Protein AF-A0A356J2E5-F1 (afdb_monomer_lite)

Structure (mmCIF, N/CA/C/O backbone):
data_AF-A0A356J2E5-F1
#
_entry.id   AF-A0A356J2E5-F1
#
loop_
_atom_site.group_PDB
_atom_site.id
_atom_site.type_symbol
_atom_site.label_atom_id
_atom_site.label_alt_id
_atom_site.label_comp_id
_atom_site.label_asym_id
_atom_site.label_entity_id
_atom_site.label_seq_id
_atom_site.pdbx_PDB_ins_code
_atom_site.Cartn_x
_atom_site.Cartn_y
_atom_site.Cartn_z
_atom_site.occupancy
_atom_site.B_iso_or_equiv
_atom_site.auth_seq_id
_atom_site.auth_comp_id
_atom_site.auth_asym_id
_atom_site.auth_atom_id
_atom_site.pdbx_PDB_model_num
ATOM 1 N N . MET A 1 1 ? -48.414 10.415 50.939 1.00 41.69 1 MET A N 1
ATOM 2 C CA . MET A 1 1 ? -48.134 11.149 49.679 1.00 41.69 1 MET A CA 1
ATOM 3 C C . MET A 1 1 ? -46.673 10.883 49.424 1.00 41.69 1 MET A C 1
ATOM 5 O O . MET A 1 1 ? -45.818 11.646 49.850 1.00 41.69 1 MET A O 1
ATOM 9 N N . ASP A 1 2 ? -46.422 9.699 48.880 1.00 35.38 2 ASP A N 1
ATOM 10 C CA . ASP A 1 2 ? -45.111 9.069 48.871 1.00 35.38 2 ASP A CA 1
ATOM 11 C C . ASP A 1 2 ? -44.550 9.101 47.458 1.00 35.38 2 ASP A C 1
ATOM 13 O O . ASP A 1 2 ? -45.211 8.756 46.479 1.00 35.38 2 ASP A O 1
ATOM 17 N N . THR A 1 3 ? -43.332 9.610 47.380 1.00 39.09 3 THR A N 1
ATOM 18 C CA . THR A 1 3 ? -42.518 9.754 46.184 1.00 39.09 3 THR A CA 1
ATOM 19 C C . THR A 1 3 ? -41.969 8.400 45.746 1.00 39.09 3 THR A C 1
ATOM 21 O O . THR A 1 3 ? -41.090 7.862 46.415 1.00 39.09 3 THR A O 1
ATOM 24 N N . GLU A 1 4 ? -42.391 7.896 44.587 1.00 36.19 4 GLU A N 1
ATOM 25 C CA . GLU A 1 4 ? -41.653 6.859 43.857 1.00 36.19 4 GLU A CA 1
ATOM 26 C C . GLU A 1 4 ? -41.017 7.459 42.599 1.00 36.19 4 GLU A C 1
ATOM 28 O O . GLU A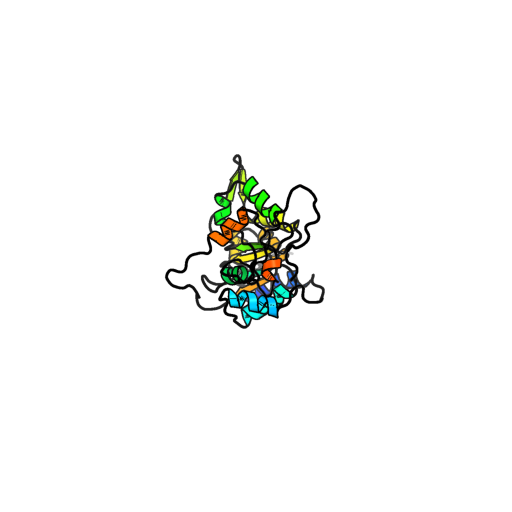 1 4 ? -41.671 7.720 41.588 1.00 36.19 4 GLU A O 1
ATOM 33 N N . LYS A 1 5 ? -39.699 7.668 42.677 1.00 42.06 5 LYS A N 1
ATOM 34 C CA . LYS A 1 5 ? -38.819 7.756 41.513 1.00 42.06 5 LYS A CA 1
ATOM 35 C C . LYS A 1 5 ? -38.747 6.368 40.875 1.00 42.06 5 LYS A C 1
ATOM 37 O O . LYS A 1 5 ? -38.345 5.417 41.540 1.00 42.06 5 LYS A O 1
ATOM 42 N N . LYS A 1 6 ? -39.086 6.258 39.591 1.00 38.34 6 LYS A N 1
ATOM 43 C CA . LYS A 1 6 ? -38.689 5.116 38.760 1.00 38.34 6 LYS A CA 1
ATOM 44 C C . LYS A 1 6 ? -37.610 5.569 37.791 1.00 38.34 6 LYS A C 1
ATOM 46 O O . LYS A 1 6 ? -37.889 6.219 36.787 1.00 38.34 6 LYS A O 1
ATOM 51 N N . ASP A 1 7 ? -36.383 5.209 38.138 1.00 36.94 7 ASP A N 1
ATOM 52 C CA . ASP A 1 7 ? -35.228 5.233 37.257 1.00 36.94 7 ASP A CA 1
ATOM 53 C C . ASP A 1 7 ? -35.429 4.167 36.170 1.00 36.94 7 ASP A C 1
ATOM 55 O O . ASP A 1 7 ? -35.334 2.971 36.436 1.00 36.94 7 ASP A O 1
ATOM 59 N N . ASN A 1 8 ? -35.708 4.586 34.935 1.00 36.62 8 ASN A N 1
ATOM 60 C CA . ASN A 1 8 ? -35.617 3.709 33.767 1.00 36.62 8 ASN A CA 1
ATOM 61 C C . ASN A 1 8 ? -34.276 3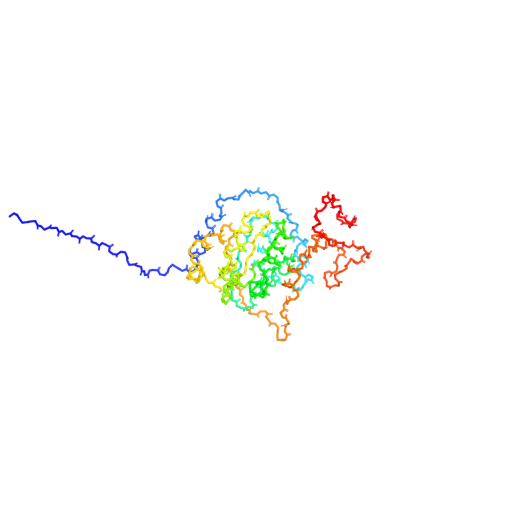.955 33.071 1.00 36.62 8 ASN A C 1
ATOM 63 O O . ASN A 1 8 ? -34.180 4.650 32.061 1.00 36.62 8 ASN A O 1
ATOM 67 N N . ASN A 1 9 ? -33.232 3.357 33.644 1.00 33.28 9 ASN A N 1
ATOM 68 C CA . ASN A 1 9 ? -31.938 3.183 32.998 1.00 33.28 9 ASN A CA 1
ATOM 69 C C . ASN A 1 9 ? -32.092 2.120 31.896 1.00 33.28 9 ASN A C 1
ATOM 71 O O . ASN A 1 9 ? -31.933 0.919 32.125 1.00 33.28 9 ASN A O 1
ATOM 75 N N . GLY A 1 10 ? -32.449 2.567 30.692 1.00 30.52 10 GLY A N 1
ATOM 76 C CA . GLY A 1 10 ? -32.411 1.758 29.479 1.00 30.52 10 GLY A CA 1
ATOM 77 C C . GLY A 1 10 ? -30.964 1.474 29.091 1.00 30.52 10 GLY A C 1
ATOM 78 O O . GLY A 1 10 ? -30.391 2.173 28.262 1.00 30.52 10 GLY A O 1
ATOM 79 N N . ALA A 1 11 ? -30.366 0.461 29.717 1.00 32.34 11 ALA A N 1
ATOM 80 C CA . ALA A 1 11 ? -29.093 -0.104 29.302 1.00 32.34 11 ALA A CA 1
ATOM 81 C C . ALA A 1 11 ? -29.229 -0.635 27.866 1.00 32.34 11 ALA A C 1
ATOM 83 O O . ALA A 1 11 ? -29.801 -1.702 27.629 1.00 32.34 11 ALA A O 1
ATOM 84 N N . VAL A 1 12 ? -28.724 0.135 26.901 1.00 34.12 12 VAL A N 1
ATOM 85 C CA . VAL A 1 12 ? -28.550 -0.306 25.518 1.00 34.12 12 VAL A CA 1
ATOM 86 C C . VAL A 1 12 ? -27.558 -1.465 25.542 1.00 34.12 12 VAL A C 1
ATOM 88 O O . VAL A 1 12 ? -26.393 -1.306 25.906 1.00 34.12 12 VAL A O 1
ATOM 91 N N . ARG A 1 13 ? -28.049 -2.661 25.215 1.00 31.25 13 ARG A N 1
ATOM 92 C CA . ARG A 1 13 ? -27.239 -3.869 25.086 1.00 31.25 13 ARG A CA 1
ATOM 93 C C . ARG A 1 13 ? -26.271 -3.682 23.915 1.00 31.25 13 ARG A C 1
ATOM 95 O O . ARG A 1 13 ? -26.685 -3.711 22.763 1.00 31.25 13 ARG A O 1
ATOM 102 N N . MET A 1 14 ? -24.983 -3.512 24.212 1.00 35.47 14 MET A N 1
ATOM 103 C CA . MET A 1 14 ? -23.901 -3.816 23.271 1.00 35.47 14 MET A CA 1
ATOM 104 C C . MET A 1 14 ? -23.964 -5.316 22.973 1.00 35.47 14 MET A C 1
ATOM 106 O O . MET A 1 14 ? -23.578 -6.126 23.814 1.00 35.47 14 MET A O 1
ATOM 110 N N . GLY A 1 15 ? -24.514 -5.698 21.824 1.00 37.78 15 GLY A N 1
ATOM 111 C CA . GLY A 1 15 ? -24.650 -7.117 21.501 1.00 37.78 15 GLY A CA 1
ATOM 112 C C . GLY A 1 15 ? -25.187 -7.468 20.123 1.00 37.78 15 GLY A C 1
ATOM 113 O O . GLY A 1 15 ? -25.307 -8.658 19.853 1.00 37.78 15 GLY A O 1
ATOM 114 N N . ASP A 1 16 ? -25.460 -6.501 19.249 1.00 32.44 16 ASP A N 1
ATOM 115 C CA . ASP A 1 16 ? -25.820 -6.819 17.871 1.00 32.44 16 ASP A CA 1
ATOM 116 C C . ASP A 1 16 ? -24.561 -6.741 17.011 1.00 32.44 16 ASP A C 1
ATOM 118 O O . ASP A 1 16 ? -24.018 -5.669 16.743 1.00 32.44 16 ASP A O 1
ATOM 122 N N . ALA A 1 17 ? -24.059 -7.920 16.641 1.00 38.44 17 ALA A N 1
ATOM 123 C CA . ALA A 1 17 ? -23.010 -8.086 15.653 1.00 38.44 17 ALA A CA 1
ATOM 124 C C . ALA A 1 17 ? -23.509 -7.521 14.316 1.00 38.44 17 ALA A C 1
ATOM 126 O O . ALA A 1 17 ? -24.196 -8.200 13.554 1.00 38.44 17 ALA A O 1
ATOM 127 N N . ILE A 1 18 ? -23.176 -6.258 14.058 1.00 40.22 18 ILE A N 1
ATOM 128 C CA . ILE A 1 18 ? -23.292 -5.634 12.745 1.00 40.22 18 ILE A CA 1
ATOM 129 C C . ILE A 1 18 ? -22.475 -6.514 11.795 1.00 40.22 18 ILE A C 1
ATOM 131 O O . ILE A 1 18 ? -21.270 -6.690 11.980 1.00 40.22 18 ILE A O 1
ATOM 135 N N . GLY A 1 19 ? -23.137 -7.150 10.828 1.00 41.62 19 GLY A N 1
ATOM 136 C CA . GLY A 1 19 ? -22.462 -8.031 9.883 1.00 41.62 19 GLY A CA 1
ATOM 137 C C . GLY A 1 19 ? -21.331 -7.277 9.183 1.00 41.62 19 GLY A C 1
ATOM 138 O O . GLY A 1 19 ? -21.469 -6.101 8.861 1.00 41.62 19 GLY A O 1
ATOM 139 N N . THR A 1 20 ? -20.202 -7.941 8.929 1.00 52.16 20 THR A N 1
ATOM 140 C CA . THR A 1 20 ? -19.019 -7.322 8.287 1.00 52.16 20 THR A CA 1
ATOM 141 C C . THR A 1 20 ? -19.334 -6.541 6.997 1.00 52.16 20 THR A C 1
ATOM 143 O O . THR A 1 20 ? -18.632 -5.585 6.666 1.00 52.16 20 THR A O 1
ATOM 146 N N . THR A 1 21 ? -20.409 -6.904 6.294 1.00 57.06 21 THR A N 1
ATOM 147 C CA . THR A 1 21 ? -20.946 -6.202 5.122 1.00 57.06 21 THR A CA 1
ATOM 148 C C . THR A 1 21 ? -21.493 -4.808 5.450 1.00 57.06 21 THR A C 1
ATOM 150 O O . THR A 1 21 ? -21.242 -3.868 4.698 1.00 57.06 21 THR A O 1
ATOM 153 N N . ASP A 1 22 ? -22.177 -4.651 6.585 1.00 63.28 22 ASP A N 1
ATOM 154 C CA . ASP A 1 22 ? -22.774 -3.388 7.033 1.00 63.28 22 ASP A CA 1
ATOM 155 C C . ASP A 1 22 ? -21.700 -2.407 7.514 1.00 63.28 22 ASP A C 1
ATOM 157 O O . ASP A 1 22 ? -21.763 -1.220 7.199 1.00 63.28 22 ASP A O 1
ATOM 161 N N . ALA A 1 23 ? -20.656 -2.899 8.192 1.00 64.94 23 ALA A N 1
ATOM 162 C CA . ALA A 1 23 ? -19.519 -2.073 8.604 1.00 64.94 23 ALA A CA 1
ATOM 163 C C . ALA A 1 23 ? -18.749 -1.517 7.390 1.00 64.94 23 ALA A C 1
ATOM 165 O O . ALA A 1 23 ? -18.427 -0.332 7.337 1.00 64.94 23 ALA A O 1
ATOM 166 N N . ILE A 1 24 ? -18.502 -2.346 6.368 1.00 68.94 24 ILE A N 1
ATOM 167 C CA . ILE A 1 24 ? -17.857 -1.897 5.123 1.00 68.94 24 ILE A CA 1
ATOM 168 C C . ILE A 1 24 ? -18.757 -0.914 4.361 1.00 68.94 24 ILE A C 1
ATOM 170 O O . ILE A 1 24 ? -18.259 0.070 3.816 1.00 68.94 24 ILE A O 1
ATOM 174 N N . ALA A 1 25 ? -20.072 -1.152 4.321 1.00 70.56 25 ALA A N 1
ATOM 175 C CA . ALA A 1 25 ? -21.020 -0.245 3.679 1.00 70.56 25 ALA A CA 1
ATOM 176 C C . ALA A 1 25 ? -21.039 1.136 4.356 1.00 70.56 25 ALA A C 1
ATOM 178 O O . ALA A 1 25 ? -20.985 2.150 3.661 1.00 70.56 25 ALA A O 1
ATOM 179 N N . GLN A 1 26 ? -21.031 1.178 5.692 1.00 68.19 26 GLN A N 1
ATOM 180 C CA . GLN A 1 26 ? -20.950 2.420 6.466 1.00 68.19 26 GLN A CA 1
ATOM 181 C C . GLN A 1 26 ? -19.644 3.179 6.198 1.00 68.19 26 GLN A C 1
ATOM 183 O O . GLN A 1 26 ? -19.677 4.382 5.948 1.00 68.19 26 GLN A O 1
ATOM 188 N N . LEU A 1 27 ? -18.503 2.482 6.164 1.00 66.31 27 LEU A N 1
ATOM 189 C CA . LEU A 1 27 ? -17.217 3.104 5.832 1.00 66.31 27 LEU A CA 1
ATOM 190 C C . LEU A 1 27 ? -17.177 3.641 4.397 1.00 66.31 27 LEU A C 1
ATOM 192 O O . LEU A 1 27 ? -16.669 4.730 4.143 1.00 66.31 27 LEU A O 1
ATOM 196 N N . ASN A 1 28 ? -17.735 2.895 3.446 1.00 74.06 28 ASN A N 1
ATOM 197 C CA . ASN A 1 28 ? -17.756 3.311 2.049 1.00 74.06 28 ASN A CA 1
ATOM 198 C C . ASN A 1 28 ? -18.689 4.507 1.805 1.00 74.06 28 ASN A C 1
ATOM 200 O O . ASN A 1 28 ? -18.391 5.310 0.924 1.00 74.06 28 ASN A O 1
ATOM 204 N N . ALA A 1 29 ? -19.764 4.653 2.587 1.00 68.00 29 ALA A N 1
ATOM 205 C CA . ALA A 1 29 ? -20.653 5.811 2.519 1.00 68.00 29 ALA A CA 1
ATOM 206 C C . ALA A 1 29 ? -19.949 7.117 2.931 1.00 68.00 29 ALA A C 1
ATOM 208 O O . ALA A 1 29 ? -20.195 8.157 2.324 1.00 68.00 29 ALA A O 1
ATOM 209 N N . LEU A 1 30 ? -19.030 7.062 3.903 1.00 62.97 30 LEU A N 1
ATOM 210 C CA . LEU A 1 30 ? -18.210 8.216 4.298 1.00 62.97 30 LEU A CA 1
ATOM 211 C C . LEU A 1 30 ? -17.266 8.663 3.172 1.00 62.97 30 LEU A C 1
ATOM 213 O O . LEU A 1 30 ? -17.087 9.858 2.954 1.00 62.97 30 LEU A O 1
ATOM 217 N N . ALA A 1 31 ? -16.704 7.710 2.425 1.00 61.62 31 ALA A N 1
ATOM 218 C CA . ALA A 1 31 ? -15.786 7.987 1.322 1.00 61.62 31 ALA A CA 1
ATOM 219 C C . ALA A 1 31 ? -16.480 8.453 0.023 1.00 61.62 31 ALA A C 1
ATOM 221 O O . ALA A 1 31 ? -15.830 9.042 -0.833 1.00 61.62 31 ALA A O 1
ATOM 222 N N . ASP A 1 32 ? -17.778 8.185 -0.163 1.00 60.56 32 ASP A N 1
ATOM 223 C CA . ASP A 1 32 ? -18.523 8.572 -1.377 1.00 60.56 32 ASP A CA 1
ATOM 224 C C . ASP A 1 32 ? -18.922 10.049 -1.434 1.00 60.56 32 ASP A C 1
ATOM 226 O O . ASP A 1 32 ? -19.214 10.562 -2.514 1.00 60.56 32 ASP A O 1
ATOM 230 N N . ALA A 1 33 ? -18.942 10.748 -0.300 1.00 55.00 33 ALA A N 1
ATOM 231 C CA . ALA A 1 33 ? -19.430 12.124 -0.222 1.00 55.00 33 ALA A CA 1
ATOM 232 C C . ALA A 1 33 ? -18.534 13.162 -0.941 1.00 55.00 33 ALA A C 1
ATOM 234 O O . ALA A 1 33 ? -18.894 14.337 -0.990 1.00 55.00 33 ALA A O 1
ATOM 235 N N . SER A 1 34 ? -17.383 12.759 -1.490 1.00 51.47 34 SER A N 1
ATOM 236 C CA . SER A 1 34 ? -16.301 13.660 -1.913 1.00 51.47 34 SER A CA 1
ATOM 237 C C . SER A 1 34 ? -15.910 13.615 -3.400 1.00 51.47 34 SER A C 1
ATOM 239 O O . SER A 1 34 ? -15.023 14.370 -3.792 1.00 51.47 34 SER A O 1
ATOM 241 N N . ALA A 1 35 ? -16.531 12.792 -4.256 1.00 49.41 35 ALA A N 1
ATOM 242 C CA . ALA A 1 35 ? -16.003 12.547 -5.609 1.00 49.41 35 ALA A CA 1
ATOM 243 C C . ALA A 1 35 ? -16.817 13.200 -6.757 1.00 49.41 35 ALA A C 1
ATOM 245 O O . ALA A 1 35 ? -17.942 12.761 -7.020 1.00 49.41 35 ALA A O 1
ATOM 246 N N . PRO A 1 36 ? -16.265 14.175 -7.514 1.00 48.62 36 PRO A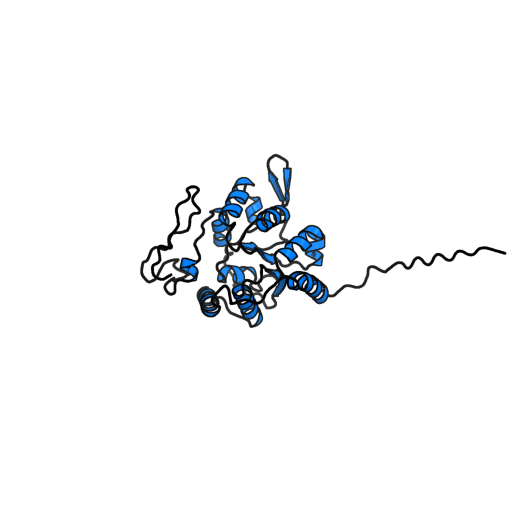 N 1
ATOM 247 C CA . PRO A 1 36 ? -16.817 14.588 -8.806 1.00 48.62 36 PRO A CA 1
ATOM 248 C C . PRO A 1 36 ? -16.592 13.526 -9.902 1.00 48.62 36 PRO A C 1
ATOM 250 O O . PRO A 1 36 ? -15.743 12.637 -9.792 1.00 48.62 36 PRO A O 1
ATOM 253 N N . ALA A 1 37 ? -17.415 13.580 -10.952 1.00 51.28 37 ALA A N 1
ATOM 254 C CA . ALA A 1 37 ? -17.414 12.633 -12.064 1.00 51.28 37 ALA A CA 1
ATOM 255 C C . ALA A 1 37 ? -16.676 13.220 -13.274 1.00 51.28 37 ALA A C 1
ATOM 257 O O . ALA A 1 37 ? -17.276 13.977 -14.028 1.00 51.28 37 ALA A O 1
ATOM 258 N N . ASP A 1 38 ? -15.419 12.820 -13.469 1.00 56.41 38 ASP A N 1
ATOM 259 C CA . ASP A 1 38 ? -14.589 13.248 -14.601 1.00 56.41 38 ASP A CA 1
ATOM 260 C C . ASP A 1 38 ? -14.018 12.066 -15.405 1.00 56.41 38 ASP A C 1
ATOM 262 O O . ASP A 1 38 ? -14.155 10.891 -15.035 1.00 56.41 38 ASP A O 1
ATOM 266 N N . GLU A 1 39 ? -13.426 12.406 -16.555 1.00 59.34 39 GLU A N 1
ATOM 267 C CA . GLU A 1 39 ? -12.732 11.512 -17.485 1.00 59.34 39 GLU A CA 1
ATOM 268 C C . GLU A 1 39 ? -11.722 10.580 -16.784 1.00 59.34 39 GLU A C 1
ATOM 270 O O . GLU A 1 39 ? -11.120 10.941 -15.772 1.00 59.34 39 GLU A O 1
ATOM 275 N N . PRO A 1 40 ? -11.509 9.357 -17.307 1.00 67.69 40 PRO A N 1
ATOM 276 C CA . PRO A 1 40 ? -10.596 8.406 -16.688 1.00 67.69 40 PRO A CA 1
ATOM 277 C C . PRO A 1 40 ? -9.153 8.930 -16.681 1.00 67.69 40 PRO A C 1
ATOM 279 O O . PRO A 1 40 ? -8.575 9.196 -17.733 1.00 67.69 40 PRO A O 1
ATOM 282 N N . LEU A 1 41 ? -8.553 8.983 -15.489 1.00 71.81 41 LEU A N 1
ATOM 283 C CA . LEU A 1 41 ? -7.149 9.336 -15.259 1.00 71.81 41 LEU A CA 1
ATOM 284 C C . LEU A 1 41 ? -6.173 8.428 -16.029 1.00 71.81 41 LEU A C 1
ATOM 286 O O . LEU A 1 41 ? -5.113 8.872 -16.470 1.00 71.81 41 LEU A O 1
ATOM 290 N N . TYR A 1 42 ? -6.529 7.151 -16.209 1.00 78.69 42 TYR A N 1
ATOM 291 C CA . TYR A 1 42 ? -5.727 6.178 -16.950 1.00 78.69 42 TYR A CA 1
ATOM 292 C C . TYR A 1 42 ? -6.548 5.419 -18.000 1.00 78.69 42 TYR A C 1
ATOM 294 O O . TYR A 1 42 ? -7.717 5.088 -17.809 1.00 78.69 42 TYR A O 1
ATOM 302 N N . ASP A 1 43 ? -5.894 5.051 -19.102 1.00 82.56 43 ASP A N 1
ATOM 303 C CA . ASP A 1 43 ? -6.464 4.186 -20.138 1.00 82.56 43 ASP A CA 1
ATOM 304 C C . ASP A 1 43 ? -6.590 2.739 -19.624 1.00 82.56 43 ASP A C 1
ATOM 306 O O . ASP A 1 43 ? -5.595 2.020 -19.456 1.00 82.56 43 ASP A O 1
ATOM 310 N N . LEU A 1 44 ? -7.832 2.305 -19.390 1.00 86.56 44 LEU A N 1
ATOM 311 C CA . LEU A 1 44 ? -8.152 0.979 -18.860 1.00 86.56 44 LEU A CA 1
ATOM 312 C C . LEU A 1 44 ? -7.626 -0.161 -19.740 1.00 86.56 44 LEU A C 1
ATOM 314 O O . LEU A 1 44 ? -7.188 -1.190 -19.219 1.00 86.56 44 LEU A O 1
ATOM 318 N N . GLU A 1 45 ? -7.653 -0.010 -21.063 1.00 83.94 45 GLU A N 1
ATOM 319 C CA . GLU A 1 45 ? -7.177 -1.048 -21.975 1.00 83.94 45 GLU A CA 1
ATOM 320 C C . GLU A 1 45 ? -5.659 -1.215 -21.845 1.00 83.94 45 GLU A C 1
ATOM 322 O O . GLU A 1 45 ? -5.149 -2.337 -21.755 1.00 83.94 45 GLU A O 1
ATOM 327 N N . LYS A 1 46 ? -4.919 -0.103 -21.763 1.00 80.00 46 LYS A N 1
ATOM 328 C CA . LYS A 1 46 ? -3.467 -0.138 -21.529 1.00 80.00 46 LYS A CA 1
ATOM 329 C C . LYS A 1 46 ? -3.132 -0.749 -20.172 1.00 80.00 46 LYS A C 1
ATOM 331 O O . LYS A 1 46 ? -2.257 -1.617 -20.106 1.00 80.00 46 LYS A O 1
ATOM 336 N N . VAL A 1 47 ? -3.835 -0.346 -19.111 1.00 85.56 47 VAL A N 1
ATOM 337 C CA . VAL A 1 47 ? -3.623 -0.872 -17.752 1.00 85.56 47 VAL A CA 1
ATOM 338 C C . VAL A 1 47 ? -3.879 -2.377 -17.710 1.00 85.56 47 VAL A C 1
ATOM 340 O O . VAL A 1 47 ? -3.001 -3.144 -17.310 1.00 85.56 47 VAL A O 1
ATOM 343 N N . THR A 1 48 ? -5.034 -2.829 -18.196 1.00 87.44 48 THR A N 1
ATOM 344 C CA . THR A 1 48 ? -5.408 -4.252 -18.158 1.00 87.44 48 THR A CA 1
ATOM 345 C C . THR A 1 48 ? -4.479 -5.119 -19.004 1.00 87.44 48 THR A C 1
ATOM 347 O O . THR A 1 48 ? -4.051 -6.186 -18.558 1.00 87.44 48 THR A O 1
ATOM 350 N N . ARG A 1 49 ? -4.058 -4.638 -20.179 1.00 83.00 49 ARG A N 1
ATOM 351 C CA . ARG A 1 49 ? -3.049 -5.310 -21.010 1.00 83.00 49 ARG A CA 1
ATOM 352 C C . ARG A 1 49 ? -1.696 -5.419 -20.299 1.00 83.00 49 ARG A C 1
ATOM 354 O O . ARG A 1 49 ? -1.043 -6.459 -20.383 1.00 83.00 49 ARG A O 1
ATOM 361 N N . SER A 1 50 ? -1.271 -4.368 -19.599 1.00 79.69 50 SER A N 1
ATOM 362 C CA . SER A 1 50 ? -0.016 -4.334 -18.833 1.00 79.69 50 SER A CA 1
ATOM 363 C C . SER A 1 50 ? -0.029 -5.323 -17.659 1.00 79.69 50 SER A C 1
ATOM 365 O O . SER A 1 50 ? 0.940 -6.063 -17.460 1.00 79.69 50 SER A O 1
ATOM 367 N N . MET A 1 51 ? -1.149 -5.408 -16.935 1.00 86.38 51 MET A N 1
ATOM 368 C CA . MET A 1 51 ? -1.359 -6.393 -15.868 1.00 86.38 51 MET A CA 1
ATOM 369 C C . MET A 1 51 ? -1.350 -7.828 -16.417 1.00 86.38 51 MET A C 1
ATOM 371 O O . MET A 1 51 ? -0.672 -8.700 -15.871 1.00 86.38 51 MET A O 1
ATOM 375 N N . ALA A 1 52 ? -2.050 -8.077 -17.529 1.00 81.88 52 ALA A N 1
ATOM 376 C CA . ALA A 1 52 ? -2.110 -9.396 -18.158 1.00 81.88 52 ALA A CA 1
ATOM 377 C C . ALA A 1 52 ? -0.727 -9.889 -18.620 1.00 81.88 52 ALA A C 1
ATOM 379 O O . ALA A 1 52 ? -0.398 -11.059 -18.429 1.00 81.88 52 ALA A O 1
ATOM 380 N N . ARG A 1 53 ? 0.125 -8.997 -19.151 1.00 78.81 53 ARG A N 1
ATOM 381 C CA . ARG A 1 53 ? 1.525 -9.314 -19.506 1.00 78.81 53 ARG A CA 1
ATOM 382 C C . ARG A 1 53 ? 2.366 -9.755 -18.307 1.00 78.81 53 ARG A C 1
ATOM 384 O O . ARG A 1 53 ? 3.251 -10.582 -18.473 1.00 78.81 53 ARG A O 1
ATOM 391 N N . ARG A 1 54 ? 2.063 -9.262 -17.102 1.00 77.31 54 ARG A N 1
ATOM 392 C CA . ARG A 1 54 ? 2.686 -9.703 -15.838 1.00 77.31 54 ARG A CA 1
ATOM 393 C C . ARG A 1 54 ? 2.074 -11.002 -15.291 1.00 77.31 54 ARG A C 1
ATOM 395 O O . ARG A 1 54 ? 2.391 -11.415 -14.180 1.00 77.31 54 ARG A O 1
ATOM 402 N N . GLY A 1 55 ? 1.188 -11.647 -16.051 1.00 81.25 55 GLY A N 1
ATOM 403 C CA . GLY A 1 55 ? 0.528 -12.894 -15.675 1.00 81.25 55 GLY A CA 1
ATOM 404 C C . GLY A 1 55 ? -0.717 -12.714 -14.804 1.00 81.25 55 GLY A C 1
ATOM 405 O O . GLY A 1 55 ? -1.212 -13.706 -14.262 1.00 81.25 55 GLY A O 1
ATOM 406 N N . PHE A 1 56 ? -1.236 -11.488 -14.658 1.00 86.50 56 PHE A N 1
ATOM 407 C CA . PHE A 1 56 ? -2.474 -11.249 -13.918 1.00 86.50 56 PHE A CA 1
ATOM 408 C C . PHE A 1 56 ? -3.683 -11.826 -14.656 1.00 86.50 56 PHE A C 1
ATOM 410 O O . PHE A 1 56 ? -3.861 -11.608 -15.855 1.00 86.50 56 PHE A O 1
ATOM 417 N N . ARG A 1 57 ? -4.529 -12.562 -13.929 1.00 88.88 57 ARG A N 1
ATOM 418 C CA . ARG A 1 57 ? -5.781 -13.120 -14.449 1.00 88.88 57 ARG A CA 1
ATOM 419 C C . ARG A 1 57 ? -6.948 -12.364 -13.841 1.00 88.88 57 ARG A C 1
ATOM 421 O O . ARG A 1 57 ? -7.148 -12.416 -12.631 1.00 88.88 57 ARG A O 1
ATOM 428 N N . PHE A 1 58 ? -7.707 -11.681 -14.686 1.00 90.94 58 PHE A N 1
ATOM 429 C CA . PHE A 1 58 ? -8.860 -10.915 -14.239 1.00 90.94 58 PHE A CA 1
ATOM 430 C C . PHE A 1 58 ? -10.034 -11.824 -13.884 1.00 90.94 58 PHE A C 1
ATOM 432 O O . PHE A 1 58 ? -10.464 -12.661 -14.674 1.00 90.94 58 PHE A O 1
ATOM 439 N N . THR A 1 59 ? -10.577 -11.599 -12.697 1.00 92.00 59 THR A N 1
ATOM 440 C CA . THR A 1 59 ? -11.969 -11.898 -12.346 1.00 92.00 59 THR A CA 1
ATOM 441 C C . THR A 1 59 ? -12.837 -10.662 -12.617 1.00 92.00 59 THR A C 1
ATOM 443 O O . THR A 1 59 ? -12.288 -9.554 -12.663 1.00 92.00 59 THR A O 1
ATOM 446 N N . PRO A 1 60 ? -14.176 -10.792 -12.716 1.00 92.56 60 PRO A N 1
ATOM 447 C CA . PRO A 1 60 ? -15.063 -9.630 -12.805 1.00 92.56 60 PRO A CA 1
ATOM 448 C C . PRO A 1 60 ? -14.784 -8.596 -11.703 1.00 92.56 60 PRO A C 1
ATOM 450 O O . PRO A 1 60 ? -14.630 -7.413 -11.984 1.00 92.56 60 PRO A O 1
ATOM 453 N N . GLN A 1 61 ? -14.582 -9.058 -10.466 1.00 93.06 61 GLN A N 1
ATOM 454 C CA . GLN A 1 61 ? -14.282 -8.196 -9.323 1.00 93.06 61 GLN A CA 1
ATOM 455 C C . GLN A 1 61 ? -12.972 -7.409 -9.491 1.00 93.06 61 GLN A C 1
ATOM 457 O O . GLN A 1 61 ? -12.938 -6.198 -9.291 1.00 93.06 61 GLN A O 1
ATOM 462 N N . THR A 1 62 ? -11.884 -8.072 -9.886 1.00 93.69 62 THR A N 1
ATOM 463 C CA . THR A 1 62 ? -10.587 -7.393 -10.087 1.00 93.69 62 THR A CA 1
ATOM 464 C C . THR A 1 62 ? -10.578 -6.480 -11.314 1.00 93.69 62 THR A C 1
ATOM 466 O O . THR A 1 62 ? -9.868 -5.478 -11.318 1.00 93.69 62 THR A O 1
ATOM 469 N N . PHE A 1 63 ? -11.386 -6.772 -12.336 1.00 93.81 63 PHE A N 1
ATOM 470 C CA . PHE A 1 63 ? -11.556 -5.883 -13.484 1.00 93.81 63 PHE A CA 1
ATOM 471 C C . PHE A 1 63 ? -12.262 -4.578 -13.086 1.00 93.81 63 PHE A C 1
ATOM 473 O O . PHE A 1 63 ? -11.832 -3.498 -13.487 1.00 93.81 63 PHE A O 1
ATOM 480 N N . GLU A 1 64 ? -13.291 -4.658 -12.238 1.00 92.00 64 GLU A N 1
ATOM 481 C CA . GLU A 1 64 ? -13.948 -3.478 -11.659 1.00 92.00 64 GLU A CA 1
ATOM 482 C C . GLU A 1 64 ? -12.991 -2.647 -10.795 1.00 92.00 64 GLU A C 1
ATOM 484 O O . GLU A 1 64 ? -12.980 -1.420 -10.887 1.00 92.00 64 GLU A O 1
ATOM 489 N N . LEU A 1 65 ? -12.137 -3.296 -9.998 1.00 92.88 65 LEU A N 1
ATOM 490 C CA . LEU A 1 65 ? -11.105 -2.606 -9.217 1.00 92.88 65 LEU A CA 1
ATOM 491 C C . LEU A 1 65 ? -10.082 -1.896 -10.117 1.00 92.88 65 LEU A C 1
ATOM 493 O O . LEU A 1 65 ? -9.724 -0.753 -9.846 1.00 92.88 65 LEU A O 1
ATOM 497 N N . ALA A 1 66 ? -9.652 -2.526 -11.215 1.00 92.31 66 ALA A N 1
ATOM 498 C CA . ALA A 1 66 ? -8.765 -1.890 -12.190 1.00 92.31 66 ALA A CA 1
ATOM 499 C C . ALA A 1 66 ? -9.437 -0.691 -12.877 1.00 92.31 66 ALA A C 1
ATOM 501 O O . ALA A 1 66 ? -8.800 0.342 -13.075 1.00 92.31 66 ALA A O 1
ATOM 502 N N . ARG A 1 67 ? -10.738 -0.782 -13.184 1.00 90.56 67 ARG A N 1
ATOM 503 C CA . ARG A 1 67 ? -11.519 0.350 -13.700 1.00 90.56 67 ARG A CA 1
ATOM 504 C C . ARG A 1 67 ? -11.600 1.494 -12.698 1.00 90.56 67 ARG A C 1
ATOM 506 O O . ARG A 1 67 ? -11.368 2.630 -13.087 1.00 90.56 67 ARG A O 1
ATOM 513 N N . LYS A 1 68 ? -11.891 1.205 -11.427 1.00 89.19 68 LYS A N 1
ATOM 514 C CA . LYS A 1 68 ? -11.922 2.211 -10.352 1.00 89.19 68 LYS A CA 1
ATOM 515 C C . LYS A 1 68 ? -10.575 2.912 -10.199 1.00 89.19 68 LYS A C 1
ATOM 517 O O . LYS A 1 68 ? -10.545 4.134 -10.146 1.00 89.19 68 LYS A O 1
ATOM 522 N N . TYR A 1 69 ? -9.482 2.149 -10.221 1.00 89.31 69 TYR A N 1
ATOM 523 C CA . TYR A 1 69 ? -8.131 2.705 -10.251 1.00 89.31 69 TYR A CA 1
ATOM 524 C C . TYR A 1 69 ? -7.939 3.665 -11.440 1.00 89.31 69 TYR A C 1
ATOM 526 O O . TYR A 1 69 ? -7.482 4.789 -11.269 1.00 89.31 69 TYR A O 1
ATOM 534 N N . CYS A 1 70 ? -8.370 3.264 -12.640 1.00 86.56 70 CYS A N 1
ATOM 535 C CA . CYS A 1 70 ? -8.276 4.098 -13.842 1.00 86.56 70 CYS A CA 1
ATOM 536 C C . CYS A 1 70 ? -9.133 5.369 -13.800 1.00 86.56 70 CYS A C 1
ATOM 538 O O . CYS A 1 70 ? -8.858 6.297 -14.550 1.00 86.56 70 CYS A O 1
ATOM 540 N N . GLN A 1 71 ? -10.159 5.424 -12.952 1.00 84.50 71 GLN A N 1
ATOM 541 C CA . GLN A 1 71 ? -11.014 6.600 -12.785 1.00 84.50 71 GLN A CA 1
ATOM 542 C C . GLN A 1 71 ? -10.429 7.642 -11.818 1.00 84.50 71 GLN A C 1
ATOM 544 O O . GLN A 1 71 ? -11.032 8.697 -11.677 1.00 84.50 71 GLN A O 1
ATOM 549 N N . GLY A 1 72 ? -9.303 7.365 -11.145 1.00 70.44 72 GLY A N 1
ATOM 550 C CA . GLY A 1 72 ? -8.651 8.331 -10.247 1.00 70.44 72 GLY A CA 1
ATOM 551 C C . GLY A 1 72 ? -9.462 8.686 -8.994 1.00 70.44 72 GLY A C 1
ATOM 552 O O . GLY A 1 72 ? -9.336 9.784 -8.470 1.00 70.44 72 GLY A O 1
ATOM 553 N N . LYS A 1 73 ? -10.335 7.786 -8.520 1.00 63.66 73 LYS A N 1
ATOM 554 C CA . LYS A 1 73 ? -11.294 8.061 -7.431 1.00 63.66 73 LYS A CA 1
ATOM 555 C C . LYS A 1 73 ? -10.747 7.738 -6.038 1.00 63.66 73 LYS A C 1
ATOM 557 O O . LYS A 1 73 ? -11.396 7.005 -5.287 1.00 63.66 73 LYS A O 1
ATOM 562 N N . GLY A 1 74 ? -9.571 8.267 -5.718 1.00 74.31 74 GLY A N 1
ATOM 563 C CA . GLY A 1 74 ? -8.915 8.027 -4.438 1.00 74.31 74 GLY A CA 1
ATOM 564 C C . GLY A 1 74 ? -8.279 6.638 -4.321 1.00 74.31 74 GLY A C 1
ATOM 565 O O . GLY A 1 74 ? -8.579 5.705 -5.080 1.00 74.31 74 GLY A O 1
ATOM 566 N N . GLY A 1 75 ? -7.401 6.493 -3.332 1.00 86.69 75 GLY A N 1
ATOM 567 C CA . GLY A 1 75 ? -6.872 5.213 -2.887 1.00 86.69 75 GLY A CA 1
ATOM 568 C C . GLY A 1 75 ? -7.971 4.226 -2.475 1.00 86.69 75 GLY A C 1
ATOM 569 O O . GLY A 1 75 ? -9.162 4.538 -2.378 1.00 86.69 75 GLY A O 1
ATOM 570 N N . PHE A 1 76 ? -7.589 2.972 -2.241 1.00 91.56 76 PHE A N 1
ATOM 571 C CA . PHE A 1 76 ? -8.486 1.981 -1.648 1.00 91.56 76 PHE A CA 1
ATOM 572 C C . PHE A 1 76 ? -7.737 0.855 -0.942 1.00 91.56 76 PHE A C 1
ATOM 574 O O . PHE A 1 76 ? -6.599 0.511 -1.271 1.00 91.56 76 PHE A O 1
ATOM 581 N N . THR A 1 77 ? -8.426 0.229 0.007 1.00 94.06 77 THR A N 1
ATOM 582 C CA . THR A 1 77 ? -7.956 -0.929 0.762 1.00 94.06 77 THR A CA 1
ATOM 583 C C . THR A 1 77 ? -8.551 -2.213 0.196 1.00 94.06 77 THR A C 1
ATOM 585 O O . THR A 1 77 ? -9.771 -2.356 0.112 1.00 94.06 77 THR A O 1
ATOM 588 N N . LEU A 1 78 ? -7.703 -3.184 -0.144 1.00 95.25 78 LEU A N 1
ATOM 589 C CA . LEU A 1 78 ? -8.125 -4.548 -0.453 1.00 95.25 78 LEU A CA 1
ATOM 590 C C . LEU A 1 78 ? -8.034 -5.426 0.791 1.00 95.25 78 LEU A C 1
ATOM 592 O O . LEU A 1 78 ? -6.952 -5.694 1.312 1.00 95.25 78 LEU A O 1
ATOM 596 N N . ARG A 1 79 ? -9.183 -5.926 1.225 1.00 94.81 79 ARG A N 1
ATOM 597 C CA . ARG A 1 79 ? -9.342 -6.928 2.276 1.00 94.81 79 ARG A CA 1
ATOM 598 C C . ARG A 1 79 ? -9.589 -8.296 1.646 1.00 94.81 79 ARG A C 1
ATOM 600 O O . ARG A 1 79 ? -10.116 -8.371 0.547 1.00 94.81 79 ARG A O 1
ATOM 607 N N . GLY A 1 80 ? -9.227 -9.388 2.305 1.00 93.56 80 GLY A N 1
ATOM 608 C CA . GLY A 1 80 ? -9.585 -10.739 1.860 1.00 93.56 80 GLY A CA 1
ATOM 609 C C . GLY A 1 80 ? -8.645 -11.789 2.422 1.00 93.56 80 GLY A C 1
ATOM 610 O O . GLY A 1 80 ? -7.651 -11.448 3.063 1.00 93.56 80 GLY A O 1
ATOM 611 N N . ASP A 1 81 ? -8.901 -13.055 2.130 1.00 92.38 81 ASP A N 1
ATOM 612 C CA . ASP A 1 81 ? -8.111 -14.150 2.688 1.00 92.38 81 ASP A CA 1
ATOM 613 C C . ASP A 1 81 ? -6.686 -14.225 2.122 1.00 92.38 81 ASP A C 1
ATOM 615 O O . ASP A 1 81 ? -6.296 -13.585 1.132 1.00 92.38 81 ASP A O 1
ATOM 619 N N . VAL A 1 82 ? -5.853 -15.026 2.778 1.00 90.12 82 VAL A N 1
ATOM 620 C CA . VAL A 1 82 ? -4.468 -15.238 2.366 1.00 90.12 82 VAL A CA 1
ATOM 621 C C . VAL A 1 82 ? -4.424 -15.924 0.996 1.00 90.12 82 VAL A C 1
ATOM 623 O O . VAL A 1 82 ? -4.967 -17.003 0.793 1.00 90.12 82 VAL A O 1
ATOM 626 N N . GLY A 1 83 ? -3.696 -15.322 0.052 1.00 87.56 83 GLY A N 1
ATOM 627 C CA . GLY A 1 83 ? -3.439 -15.926 -1.260 1.00 87.56 83 GLY A CA 1
ATOM 628 C C . GLY A 1 83 ? -4.464 -15.609 -2.349 1.00 87.56 83 GLY A C 1
ATOM 629 O O . GLY A 1 83 ? -4.229 -15.998 -3.488 1.00 87.56 83 GLY A O 1
ATOM 630 N N . VAL A 1 84 ? -5.520 -14.842 -2.061 1.00 92.12 84 VAL A N 1
ATOM 631 C CA . VAL A 1 84 ? -6.537 -14.440 -3.062 1.00 92.12 84 VAL A CA 1
ATOM 632 C C . VAL A 1 84 ? -6.034 -13.434 -4.110 1.00 92.12 84 VAL A C 1
ATOM 634 O O . VAL A 1 84 ? -6.744 -13.106 -5.051 1.00 92.12 84 VAL A O 1
ATOM 637 N N . GLY A 1 85 ? -4.794 -12.948 -3.975 1.00 91.00 85 GLY A N 1
ATOM 638 C CA . GLY A 1 85 ? -4.136 -12.121 -4.993 1.00 91.00 85 GLY A CA 1
ATOM 639 C C . GLY A 1 85 ? -4.091 -10.615 -4.718 1.00 91.00 85 GLY A C 1
ATOM 640 O O . GLY A 1 85 ? -3.703 -9.877 -5.613 1.00 91.00 85 GLY A O 1
ATOM 641 N N . LYS A 1 86 ? -4.404 -10.152 -3.498 1.00 94.62 86 LYS A N 1
ATOM 642 C CA . LYS A 1 86 ? -4.381 -8.720 -3.117 1.00 94.62 86 LYS A CA 1
ATOM 643 C C . LYS A 1 86 ? -3.070 -8.006 -3.474 1.00 94.62 86 LYS A C 1
ATOM 645 O O . LYS A 1 86 ? -3.070 -7.068 -4.259 1.00 94.62 86 LYS A O 1
ATOM 650 N N . SER A 1 87 ? -1.941 -8.489 -2.955 1.00 92.50 87 SER A N 1
ATOM 651 C CA . SER A 1 87 ? -0.624 -7.897 -3.229 1.00 92.50 87 SER A CA 1
ATOM 652 C C . SER A 1 87 ? -0.247 -8.020 -4.709 1.00 92.50 87 SER A C 1
ATOM 654 O O . SER A 1 87 ? 0.338 -7.112 -5.288 1.00 92.50 87 SER A O 1
ATOM 656 N N . PHE A 1 88 ? -0.630 -9.127 -5.357 1.00 90.88 88 PHE A N 1
ATOM 657 C CA . PHE A 1 88 ? -0.340 -9.341 -6.775 1.00 90.88 88 PHE A CA 1
ATOM 658 C C . PHE A 1 88 ? -1.140 -8.407 -7.692 1.00 90.88 88 PHE A C 1
ATOM 660 O O . PHE A 1 88 ? -0.641 -8.036 -8.748 1.00 90.88 88 PHE A O 1
ATOM 667 N N . PHE A 1 89 ? -2.342 -7.991 -7.288 1.00 94.19 89 PHE A N 1
ATOM 668 C CA . PHE A 1 89 ? -3.130 -6.990 -8.004 1.00 94.19 89 PHE A CA 1
ATOM 669 C C . PHE A 1 89 ? -2.374 -5.659 -8.102 1.00 94.19 89 PHE A C 1
ATOM 671 O O . PHE A 1 89 ? -2.165 -5.157 -9.204 1.00 94.19 89 PHE A O 1
ATOM 678 N N . PHE A 1 90 ? -1.874 -5.141 -6.977 1.00 93.31 90 PHE A N 1
ATOM 679 C CA . PHE A 1 90 ? -1.102 -3.894 -6.962 1.00 93.31 90 PHE A CA 1
ATOM 680 C C . PHE A 1 90 ? 0.273 -4.029 -7.622 1.00 93.31 90 PHE A C 1
ATOM 682 O O . PHE A 1 90 ? 0.697 -3.133 -8.350 1.00 93.31 90 PHE A O 1
ATOM 689 N N . TYR A 1 91 ? 0.929 -5.180 -7.464 1.00 88.75 91 TYR A N 1
ATOM 690 C CA . TYR A 1 91 ? 2.150 -5.486 -8.207 1.00 88.75 91 TYR A CA 1
ATOM 691 C C . TYR A 1 91 ? 1.917 -5.483 -9.724 1.00 88.75 91 TYR A C 1
ATOM 693 O O . TYR A 1 91 ? 2.706 -4.920 -10.478 1.00 88.75 91 TYR A O 1
ATOM 701 N N . ALA A 1 92 ? 0.821 -6.086 -10.194 1.00 87.38 92 ALA A N 1
ATOM 702 C CA . ALA A 1 92 ? 0.478 -6.112 -11.611 1.00 87.38 92 ALA A CA 1
ATOM 703 C C . ALA A 1 92 ? 0.118 -4.717 -12.145 1.00 87.38 92 ALA A C 1
ATOM 705 O O . ALA A 1 92 ? 0.370 -4.437 -13.319 1.00 87.38 92 ALA A O 1
ATOM 706 N N . LEU A 1 93 ? -0.432 -3.850 -11.288 1.00 87.69 93 LEU A N 1
ATOM 707 C CA . LEU A 1 93 ? -0.632 -2.429 -11.573 1.00 87.69 93 LEU A CA 1
ATOM 708 C C . LEU A 1 93 ? 0.673 -1.627 -11.610 1.00 87.69 93 LEU A C 1
ATOM 710 O O . LEU A 1 93 ? 0.631 -0.483 -12.061 1.00 87.69 93 LEU A O 1
ATOM 714 N N . ASP A 1 94 ? 1.803 -2.221 -11.215 1.00 82.44 94 ASP A N 1
ATOM 715 C CA . ASP A 1 94 ? 3.116 -1.573 -11.146 1.00 82.44 94 ASP A CA 1
ATOM 716 C C . ASP A 1 94 ? 3.180 -0.463 -10.083 1.00 82.44 94 ASP A C 1
ATOM 718 O O . ASP A 1 94 ? 3.938 0.492 -10.219 1.00 82.44 94 ASP A O 1
ATOM 722 N N . ILE A 1 95 ? 2.366 -0.577 -9.028 1.00 88.12 95 ILE A N 1
ATOM 723 C CA . ILE A 1 95 ? 2.369 0.372 -7.909 1.00 88.12 95 ILE A CA 1
ATOM 724 C C . ILE A 1 95 ? 3.482 -0.040 -6.932 1.00 88.12 95 ILE A C 1
ATOM 726 O O . ILE A 1 95 ? 3.571 -1.220 -6.581 1.00 88.12 95 ILE A O 1
ATOM 730 N N . PRO A 1 96 ? 4.365 0.873 -6.498 1.00 88.44 96 PRO A N 1
ATOM 731 C CA . PRO A 1 96 ? 5.412 0.573 -5.522 1.00 88.44 96 PRO A CA 1
ATOM 732 C C . PRO A 1 96 ? 4.807 0.190 -4.164 1.00 88.44 96 PRO A C 1
ATOM 734 O O . PRO A 1 96 ? 3.829 0.789 -3.718 1.00 88.44 96 PRO A O 1
ATOM 737 N N . ALA A 1 97 ? 5.392 -0.811 -3.497 1.00 91.62 97 ALA A N 1
ATOM 738 C CA . ALA A 1 97 ? 4.872 -1.333 -2.235 1.00 91.62 97 ALA A CA 1
ATOM 739 C C . ALA A 1 97 ? 5.791 -1.089 -1.045 1.00 91.62 97 ALA A C 1
ATOM 741 O O . ALA A 1 97 ? 6.931 -1.554 -1.017 1.00 91.62 97 ALA A O 1
ATOM 742 N N . LEU A 1 98 ? 5.230 -0.476 -0.011 1.00 93.12 98 LEU A N 1
ATOM 743 C CA . LEU A 1 98 ? 5.791 -0.437 1.326 1.00 93.12 98 LEU A CA 1
ATOM 744 C C . LEU A 1 98 ? 5.349 -1.680 2.106 1.00 93.12 98 LEU A C 1
ATOM 746 O O . LEU A 1 98 ? 4.161 -1.924 2.290 1.00 93.12 98 LEU A O 1
ATOM 750 N N . SER A 1 99 ? 6.315 -2.443 2.616 1.00 91.44 99 SER A N 1
ATOM 751 C CA . SER A 1 99 ? 6.074 -3.506 3.597 1.00 91.44 99 SER A CA 1
ATOM 752 C C . SER A 1 99 ? 6.421 -2.985 4.988 1.00 91.44 99 SER A C 1
ATOM 754 O O . SER A 1 99 ? 7.604 -2.779 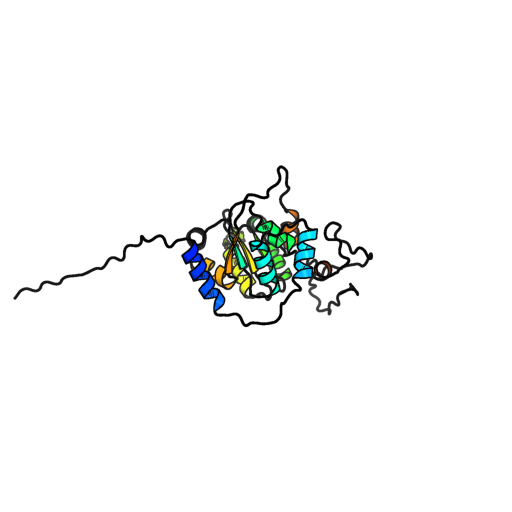5.273 1.00 91.44 99 SER A O 1
ATOM 756 N N . LEU A 1 100 ? 5.429 -2.835 5.873 1.00 91.06 100 LEU A N 1
ATOM 757 C CA . LEU A 1 100 ? 5.654 -2.371 7.253 1.00 91.06 100 LEU A CA 1
ATOM 758 C C . LEU A 1 100 ? 6.610 -3.294 8.018 1.00 91.06 100 LEU A C 1
ATOM 760 O O . LEU A 1 100 ? 7.486 -2.828 8.738 1.00 91.06 100 LEU A O 1
ATOM 764 N N . GLU A 1 101 ? 6.540 -4.602 7.765 1.00 88.31 101 GLU A N 1
ATOM 765 C CA . GLU A 1 101 ? 7.473 -5.561 8.363 1.00 88.31 101 GLU A CA 1
ATOM 766 C C . GLU A 1 101 ? 8.929 -5.324 7.920 1.00 88.31 101 GLU A C 1
ATOM 768 O O . GLU A 1 101 ? 9.855 -5.534 8.697 1.00 88.31 101 GLU A O 1
ATOM 773 N N . LEU A 1 102 ? 9.145 -4.855 6.684 1.00 87.44 102 LEU A N 1
ATOM 774 C CA . LEU A 1 102 ? 10.492 -4.552 6.194 1.00 87.44 102 LEU A CA 1
ATOM 775 C C . LEU A 1 102 ? 10.964 -3.201 6.744 1.00 87.44 102 LEU A C 1
ATOM 777 O O . LEU A 1 102 ? 12.125 -3.081 7.130 1.00 87.44 102 LEU A O 1
ATOM 781 N N . ALA A 1 103 ? 10.054 -2.227 6.854 1.00 89.94 103 ALA A N 1
ATOM 782 C CA . ALA A 1 103 ? 10.316 -0.910 7.430 1.00 89.94 103 ALA A CA 1
ATOM 783 C C . ALA A 1 103 ? 10.863 -0.984 8.866 1.00 89.94 103 ALA A C 1
ATOM 785 O O . ALA A 1 103 ? 11.679 -0.157 9.246 1.00 89.94 103 ALA A O 1
ATOM 786 N N . LYS A 1 104 ? 10.505 -2.012 9.646 1.00 88.81 104 LYS A N 1
ATOM 787 C CA . LYS A 1 104 ? 11.047 -2.231 11.004 1.00 88.81 104 LYS A CA 1
ATOM 788 C C . LYS A 1 104 ? 12.562 -2.403 11.057 1.00 88.81 104 LYS A C 1
ATOM 790 O O . LYS A 1 104 ? 13.173 -2.121 12.081 1.00 88.81 104 LYS A O 1
ATOM 795 N N . SER A 1 105 ? 13.155 -2.922 9.984 1.00 87.56 105 SER A N 1
ATOM 796 C CA . SER A 1 105 ? 14.607 -3.098 9.868 1.00 87.56 105 SER A CA 1
ATOM 797 C C . SER A 1 105 ? 15.333 -1.863 9.330 1.00 87.56 105 SER A C 1
ATOM 799 O O . SER A 1 105 ? 16.547 -1.909 9.140 1.00 87.56 105 SER A O 1
ATOM 801 N N . LYS A 1 106 ? 14.596 -0.786 9.046 1.00 88.69 106 LYS A N 1
ATOM 802 C CA . LYS A 1 106 ? 15.105 0.473 8.500 1.00 88.69 106 LYS A CA 1
ATOM 803 C C . LYS A 1 106 ? 15.207 1.521 9.592 1.00 88.69 106 LYS A C 1
ATOM 805 O O . LYS A 1 106 ? 14.549 1.385 10.614 1.00 88.69 106 LYS A O 1
ATOM 810 N N . SER A 1 107 ? 16.027 2.548 9.398 1.00 90.25 107 SER A N 1
ATOM 811 C CA . SER A 1 107 ? 15.955 3.749 10.237 1.00 90.25 107 SER A CA 1
ATOM 812 C C . SER A 1 107 ? 14.733 4.602 9.867 1.00 90.25 107 SER A C 1
ATOM 814 O O . SER A 1 107 ? 14.166 4.455 8.781 1.00 90.25 107 SER A O 1
ATOM 816 N N . LEU A 1 108 ? 14.332 5.521 10.757 1.00 89.94 108 LEU A N 1
ATOM 817 C CA . LEU A 1 108 ? 13.312 6.519 10.411 1.00 89.94 108 LEU A CA 1
ATOM 818 C C . LEU A 1 108 ? 13.766 7.389 9.233 1.00 89.94 108 LEU A C 1
ATOM 820 O O . LEU A 1 108 ? 12.969 7.616 8.336 1.00 89.94 108 LEU A O 1
ATOM 824 N N . ASP A 1 109 ? 15.045 7.767 9.171 1.00 90.12 109 ASP A N 1
ATOM 825 C CA . ASP A 1 109 ? 15.589 8.553 8.056 1.00 90.12 109 ASP A CA 1
ATOM 826 C C . ASP A 1 109 ? 15.504 7.806 6.712 1.00 90.12 109 ASP A C 1
ATOM 828 O O . ASP A 1 109 ? 15.189 8.405 5.686 1.00 90.12 109 ASP A O 1
ATOM 832 N N . GLU A 1 110 ? 15.758 6.489 6.696 1.00 90.62 110 GLU A N 1
ATOM 833 C CA . GLU A 1 110 ? 15.586 5.657 5.495 1.00 90.62 110 GLU A CA 1
ATOM 834 C C . GLU A 1 110 ? 14.112 5.575 5.071 1.00 90.62 110 GLU A C 1
ATOM 836 O O . GLU A 1 110 ? 13.812 5.571 3.874 1.00 90.62 110 GLU A O 1
ATOM 841 N N . LEU A 1 111 ? 13.192 5.487 6.037 1.00 91.94 111 LEU A N 1
ATOM 842 C CA . LEU A 1 111 ? 11.756 5.463 5.770 1.00 91.94 111 LEU A CA 1
ATOM 843 C C . LEU A 1 111 ? 11.260 6.821 5.259 1.00 91.94 111 LEU A C 1
ATOM 845 O O . LEU A 1 111 ? 10.526 6.850 4.275 1.00 91.94 111 LEU A O 1
ATOM 849 N N . ASP A 1 112 ? 11.691 7.919 5.878 1.00 91.81 112 ASP A N 1
ATOM 850 C CA . ASP A 1 112 ? 11.375 9.286 5.461 1.00 91.81 112 ASP A CA 1
ATOM 851 C C . ASP A 1 112 ? 11.874 9.551 4.045 1.00 91.81 112 ASP A C 1
ATOM 853 O O . ASP A 1 112 ? 11.091 9.931 3.178 1.00 91.81 112 ASP A O 1
ATOM 857 N N . PHE A 1 113 ? 13.142 9.236 3.767 1.00 90.00 113 PHE A N 1
ATOM 858 C CA . PHE A 1 113 ? 13.703 9.357 2.425 1.00 90.00 113 PHE A CA 1
ATOM 859 C C . PHE A 1 113 ? 12.882 8.583 1.385 1.00 90.00 113 PHE A C 1
ATOM 861 O O . PHE A 1 113 ? 12.608 9.093 0.295 1.00 90.00 113 PHE A O 1
ATOM 868 N N . ALA A 1 114 ? 12.481 7.349 1.706 1.00 90.44 114 ALA A N 1
ATOM 869 C CA . ALA A 1 114 ? 11.671 6.543 0.806 1.00 90.44 114 ALA A CA 1
ATOM 870 C C . ALA A 1 114 ? 10.283 7.169 0.590 1.00 90.44 114 ALA A C 1
ATOM 872 O O . ALA A 1 114 ? 9.864 7.323 -0.553 1.00 90.44 114 ALA A O 1
ATOM 873 N N . LEU A 1 115 ? 9.583 7.562 1.658 1.00 91.00 115 LEU A N 1
ATOM 874 C CA . LEU A 1 115 ? 8.256 8.181 1.569 1.00 91.00 115 LEU A CA 1
ATOM 875 C C . LEU A 1 115 ? 8.284 9.497 0.782 1.00 91.00 115 LEU A C 1
ATOM 877 O O . LEU A 1 115 ? 7.415 9.703 -0.065 1.00 91.00 115 LEU A O 1
ATOM 881 N N . ASP A 1 116 ? 9.303 10.329 0.998 1.00 88.75 116 ASP A N 1
ATOM 882 C CA . ASP A 1 116 ? 9.504 11.580 0.267 1.00 88.75 116 ASP A CA 1
ATOM 883 C C . ASP A 1 116 ? 9.800 11.326 -1.218 1.00 88.75 116 ASP A C 1
ATOM 885 O O . ASP A 1 116 ? 9.234 11.990 -2.085 1.00 88.75 116 ASP A O 1
ATOM 889 N N . SER A 1 117 ? 10.601 10.302 -1.538 1.00 84.19 117 SER A N 1
ATOM 890 C CA . SER A 1 117 ? 10.877 9.898 -2.930 1.00 84.19 117 SER A CA 1
ATOM 891 C C . SER A 1 117 ? 9.613 9.477 -3.692 1.00 84.19 117 SER A C 1
ATOM 893 O O . SER A 1 117 ? 9.558 9.581 -4.918 1.00 84.19 117 SER A O 1
ATOM 895 N N . TRP A 1 118 ? 8.590 9.000 -2.977 1.00 85.38 118 TRP A N 1
ATOM 896 C CA . TRP A 1 118 ? 7.307 8.570 -3.537 1.00 85.38 118 TRP A CA 1
ATOM 897 C C . TRP A 1 118 ? 6.163 9.555 -3.253 1.00 85.38 118 TRP A C 1
ATOM 899 O O . TRP A 1 118 ? 4.999 9.207 -3.458 1.00 85.38 118 TRP A O 1
ATOM 909 N N . ARG A 1 119 ? 6.448 10.783 -2.797 1.00 85.38 119 ARG A N 1
ATOM 910 C CA . ARG A 1 119 ? 5.425 11.767 -2.396 1.00 85.38 119 ARG A CA 1
ATOM 911 C C . ARG A 1 119 ? 4.383 12.026 -3.489 1.00 85.38 119 ARG A C 1
ATOM 913 O O . ARG A 1 119 ? 3.185 11.988 -3.224 1.00 85.38 119 ARG A O 1
ATOM 920 N N . ASP A 1 120 ? 4.828 12.190 -4.728 1.00 81.81 120 ASP A N 1
ATOM 921 C CA . ASP A 1 120 ? 3.943 12.496 -5.862 1.00 81.81 120 ASP A CA 1
ATOM 922 C C . ASP A 1 120 ? 3.445 11.252 -6.614 1.00 81.81 120 ASP A C 1
ATOM 924 O O . ASP A 1 120 ? 2.946 11.345 -7.733 1.00 81.81 120 ASP A O 1
ATOM 928 N N . HIS A 1 121 ? 3.610 10.067 -6.022 1.00 83.81 121 HIS A N 1
ATOM 929 C CA . HIS A 1 121 ? 3.299 8.790 -6.653 1.00 83.81 121 HIS A CA 1
ATOM 930 C C . HIS A 1 121 ? 2.311 7.986 -5.819 1.00 83.81 121 HIS A C 1
ATOM 932 O O . HIS A 1 121 ? 2.318 8.044 -4.586 1.00 83.81 121 HIS A O 1
ATOM 938 N N . ASP A 1 122 ? 1.503 7.188 -6.510 1.00 89.75 122 ASP A N 1
ATOM 939 C CA . ASP A 1 122 ? 0.703 6.140 -5.891 1.00 89.75 122 ASP A CA 1
ATOM 940 C C . ASP A 1 122 ? 1.612 5.152 -5.153 1.00 89.75 122 ASP A C 1
ATOM 942 O O . ASP A 1 122 ? 2.621 4.709 -5.707 1.00 89.75 122 ASP A O 1
ATOM 946 N N . ILE A 1 123 ? 1.231 4.745 -3.944 1.00 92.69 123 ILE A N 1
ATOM 947 C CA . ILE A 1 123 ? 1.909 3.668 -3.210 1.00 92.69 123 ILE A CA 1
ATOM 948 C C . ILE A 1 123 ? 0.901 2.660 -2.671 1.00 92.69 123 ILE A C 1
ATOM 950 O O . ILE A 1 123 ? -0.259 2.990 -2.441 1.00 92.69 123 ILE A O 1
ATOM 954 N N . VAL A 1 124 ? 1.348 1.433 -2.403 1.00 94.94 124 VAL A N 1
ATOM 955 C CA . VAL A 1 124 ? 0.585 0.472 -1.599 1.00 94.94 124 VAL A CA 1
ATOM 956 C C . VAL A 1 124 ? 1.293 0.192 -0.276 1.00 94.94 124 VAL A C 1
ATOM 958 O O . VAL A 1 124 ? 2.470 -0.156 -0.264 1.00 94.94 124 VAL A O 1
ATOM 961 N N . ILE A 1 125 ? 0.579 0.301 0.843 1.00 95.25 125 ILE A N 1
ATOM 962 C CA . ILE A 1 125 ? 1.013 -0.249 2.132 1.00 95.25 125 ILE A CA 1
ATOM 963 C C . ILE A 1 125 ? 0.502 -1.691 2.190 1.00 95.25 125 ILE A C 1
ATOM 965 O O . ILE A 1 125 ? -0.696 -1.950 2.324 1.00 95.25 125 ILE A O 1
ATOM 969 N N . ASP A 1 126 ? 1.403 -2.645 1.997 1.00 94.00 126 ASP A N 1
ATOM 970 C CA . ASP A 1 126 ? 1.050 -4.053 1.839 1.00 94.00 126 ASP A CA 1
ATOM 971 C C . ASP A 1 126 ? 1.070 -4.797 3.182 1.00 94.00 126 ASP A C 1
ATOM 973 O O . ASP A 1 126 ? 1.977 -4.622 3.997 1.00 94.00 126 ASP A O 1
ATOM 977 N N . ASP A 1 127 ? 0.095 -5.692 3.358 1.00 91.69 127 ASP A N 1
ATOM 978 C CA . ASP A 1 127 ? -0.048 -6.616 4.488 1.00 91.69 127 ASP A CA 1
ATOM 979 C C . ASP A 1 127 ? -0.249 -5.895 5.837 1.00 91.69 127 ASP A C 1
ATOM 981 O O . ASP A 1 127 ? 0.291 -6.317 6.860 1.00 91.69 127 ASP A O 1
ATOM 985 N N . VAL A 1 128 ? -1.046 -4.815 5.838 1.00 93.25 128 VAL A N 1
ATOM 986 C CA . VAL A 1 128 ? -1.431 -4.048 7.035 1.00 93.25 128 VAL A CA 1
ATOM 987 C C . VAL A 1 128 ? -2.086 -4.969 8.058 1.00 93.25 128 VAL A C 1
ATOM 989 O O . VAL A 1 128 ? -3.017 -5.720 7.734 1.00 93.25 128 VAL A O 1
ATOM 992 N N . GLY A 1 129 ? -1.643 -4.881 9.312 1.00 88.44 129 GLY A N 1
ATOM 993 C CA . GLY A 1 129 ? -2.130 -5.740 10.386 1.00 88.44 129 GLY A CA 1
ATOM 994 C C . GLY A 1 129 ? -1.211 -6.919 10.670 1.00 88.44 129 GLY A C 1
ATOM 995 O O . GLY A 1 129 ? -1.646 -7.887 11.306 1.00 88.44 129 GLY A O 1
ATOM 996 N N . ARG A 1 130 ? 0.046 -6.886 10.220 1.00 82.44 130 ARG A N 1
ATOM 997 C CA . ARG A 1 130 ? 0.971 -8.006 10.385 1.00 82.44 130 ARG A CA 1
ATOM 998 C C . ARG A 1 130 ? 2.078 -7.676 11.381 1.00 82.44 130 ARG A C 1
ATOM 1000 O O . ARG A 1 130 ? 3.016 -6.956 11.081 1.00 82.44 130 ARG A O 1
ATOM 1007 N N . GLY A 1 131 ? 2.023 -8.345 12.535 1.00 75.31 131 GLY A N 1
ATOM 1008 C CA . GLY A 1 131 ? 3.047 -8.250 13.584 1.00 75.31 131 GLY A CA 1
ATOM 1009 C C . GLY A 1 131 ? 3.092 -6.912 14.338 1.00 75.31 131 GLY A C 1
ATOM 1010 O O . GLY A 1 131 ? 2.289 -6.014 14.110 1.00 75.31 131 GLY A O 1
ATOM 1011 N N . ASP A 1 132 ? 4.006 -6.797 15.296 1.00 75.12 132 ASP A N 1
ATOM 1012 C CA . ASP A 1 132 ? 4.282 -5.510 15.945 1.00 75.12 132 ASP A CA 1
ATOM 1013 C C . ASP A 1 132 ? 4.934 -4.580 14.910 1.00 75.12 132 ASP A C 1
ATOM 1015 O O . ASP A 1 132 ? 6.014 -4.888 14.405 1.00 75.12 132 ASP A O 1
ATOM 1019 N N . GLU A 1 133 ? 4.247 -3.499 14.550 1.00 79.88 133 GLU A N 1
ATOM 1020 C CA . GLU A 1 133 ? 4.647 -2.523 13.531 1.00 79.88 133 GLU A CA 1
ATOM 1021 C C . GLU A 1 133 ? 5.256 -1.284 14.203 1.00 79.88 133 GLU A C 1
ATOM 1023 O O . GLU A 1 133 ? 4.948 -0.151 13.841 1.00 79.88 133 GLU A O 1
ATOM 1028 N N . THR A 1 134 ? 6.103 -1.494 15.215 1.00 85.31 134 THR A N 1
ATOM 1029 C CA . THR A 1 134 ? 6.847 -0.422 15.881 1.00 85.31 134 THR A CA 1
ATOM 1030 C C . THR A 1 134 ? 8.325 -0.432 15.509 1.00 85.31 134 THR A C 1
ATOM 1032 O O . THR A 1 134 ? 8.964 -1.482 15.415 1.00 85.31 134 THR A O 1
ATOM 1035 N N . ILE A 1 135 ? 8.878 0.763 15.320 1.00 84.44 135 ILE A N 1
ATOM 1036 C CA . ILE A 1 135 ? 10.316 1.019 15.244 1.00 84.44 135 ILE A CA 1
ATOM 1037 C C . ILE A 1 135 ? 10.744 1.775 16.503 1.00 84.44 135 ILE A C 1
ATOM 1039 O O . ILE A 1 135 ? 10.008 2.619 17.018 1.00 84.44 135 ILE A O 1
ATOM 1043 N N . VAL A 1 136 ? 11.931 1.468 17.022 1.00 79.62 136 VAL A N 1
ATOM 1044 C CA . VAL A 1 136 ? 12.542 2.234 18.113 1.00 79.62 136 VAL A CA 1
ATOM 1045 C C . VAL A 1 136 ? 13.639 3.105 17.524 1.00 79.62 136 VAL A C 1
ATOM 1047 O O . VAL A 1 136 ? 14.625 2.588 17.008 1.00 79.62 136 VAL A O 1
ATOM 1050 N N . SER A 1 137 ? 13.475 4.421 17.620 1.00 76.38 137 SER A N 1
ATOM 1051 C CA . SER A 1 137 ? 14.472 5.399 17.187 1.00 76.38 137 SER A CA 1
ATOM 1052 C C . SER A 1 137 ? 14.828 6.304 18.360 1.00 76.38 137 SER A C 1
ATOM 1054 O O . SER A 1 137 ? 13.943 6.897 18.975 1.00 76.38 137 SER A O 1
ATOM 1056 N N . TYR A 1 138 ? 16.112 6.361 18.727 1.00 76.19 138 TYR A N 1
ATOM 1057 C CA . TYR A 1 138 ? 16.617 7.158 19.858 1.00 76.19 138 TYR A CA 1
ATOM 1058 C C . TYR A 1 138 ? 15.812 6.986 21.165 1.00 76.19 138 TYR A C 1
ATOM 1060 O O . TYR A 1 138 ? 15.519 7.947 21.869 1.00 76.19 138 TYR A O 1
ATOM 1068 N N . GLY A 1 139 ? 15.408 5.749 21.480 1.00 75.75 139 GLY A N 1
ATOM 1069 C CA . GLY A 1 139 ? 14.615 5.429 22.677 1.00 75.75 139 GLY A CA 1
ATOM 1070 C C . GLY A 1 139 ? 13.121 5.761 22.576 1.00 75.75 139 GLY A C 1
ATOM 1071 O O . GLY A 1 139 ? 12.358 5.382 23.461 1.00 75.75 139 GLY A O 1
ATOM 1072 N N . THR A 1 140 ? 12.681 6.396 21.489 1.00 79.31 140 THR A N 1
ATOM 1073 C CA . THR A 1 140 ? 11.268 6.677 21.220 1.00 79.31 140 THR A CA 1
ATOM 1074 C C . THR A 1 140 ? 10.672 5.559 20.373 1.00 79.31 140 THR A C 1
ATOM 1076 O O . THR A 1 140 ? 11.220 5.186 19.334 1.00 79.31 140 THR A O 1
ATOM 1079 N N . ARG A 1 141 ? 9.538 5.011 20.820 1.00 84.94 141 ARG A N 1
ATOM 1080 C CA . ARG A 1 141 ? 8.753 4.057 20.028 1.00 84.94 141 ARG A CA 1
ATOM 1081 C C . ARG A 1 141 ? 7.896 4.835 19.037 1.00 84.94 141 ARG A C 1
ATOM 1083 O O . ARG A 1 141 ? 7.156 5.727 19.438 1.00 84.94 141 ARG A O 1
ATOM 1090 N N . CYS A 1 142 ? 7.990 4.477 17.767 1.00 87.00 142 CYS A N 1
ATOM 1091 C CA . CYS A 1 142 ? 7.171 5.019 16.696 1.00 87.00 142 CYS A CA 1
ATOM 1092 C C . CYS A 1 142 ? 6.340 3.884 16.092 1.00 87.00 142 CYS A C 1
ATOM 1094 O O . CYS A 1 142 ? 6.883 2.849 15.702 1.00 87.00 142 CYS A O 1
ATOM 1096 N N . GLU A 1 143 ? 5.022 4.064 16.049 1.00 90.75 143 GLU A N 1
ATOM 1097 C CA . GLU A 1 143 ? 4.111 3.162 15.346 1.00 90.75 143 GLU A CA 1
ATOM 1098 C C . GLU A 1 143 ? 4.140 3.488 13.850 1.00 90.75 143 GLU A C 1
ATOM 1100 O O . GLU A 1 143 ? 3.824 4.604 13.435 1.00 90.75 143 GLU A O 1
ATOM 1105 N N . LEU A 1 144 ? 4.518 2.506 13.031 1.00 92.44 144 LEU A N 1
ATOM 1106 C CA . LEU A 1 144 ? 4.812 2.707 11.615 1.00 92.44 144 LEU A CA 1
ATOM 1107 C C . LEU A 1 144 ? 3.570 3.075 10.803 1.00 92.44 144 LEU A C 1
ATOM 1109 O O . LEU A 1 144 ? 3.637 3.996 9.997 1.00 92.44 144 LEU A O 1
ATOM 1113 N N . LEU A 1 145 ? 2.440 2.384 10.994 1.00 93.00 145 LEU A N 1
ATOM 1114 C CA . LEU A 1 145 ? 1.230 2.668 10.215 1.00 93.00 145 LEU A CA 1
ATOM 1115 C C . LEU A 1 145 ? 0.704 4.099 10.458 1.00 93.00 145 LEU A C 1
ATOM 1117 O O . LEU A 1 145 ? 0.522 4.813 9.471 1.00 93.00 145 LEU A O 1
ATOM 1121 N N . PRO A 1 146 ? 0.500 4.565 11.710 1.00 91.56 146 PRO A N 1
ATOM 1122 C CA . PRO A 1 146 ? 0.122 5.954 11.973 1.00 91.56 146 PRO A CA 1
ATOM 1123 C C . PRO A 1 146 ? 1.082 6.974 11.358 1.00 91.56 146 PRO A C 1
ATOM 1125 O O . PRO A 1 146 ? 0.623 7.942 10.755 1.00 91.56 146 PRO A O 1
ATOM 1128 N N . TYR A 1 147 ? 2.389 6.730 11.477 1.00 92.62 147 TYR A N 1
ATOM 1129 C CA . TYR A 1 147 ? 3.432 7.607 10.951 1.00 92.62 147 TYR A CA 1
ATOM 1130 C C . TYR A 1 147 ? 3.410 7.692 9.418 1.00 92.62 147 TYR A C 1
ATOM 1132 O O . TYR A 1 147 ? 3.413 8.782 8.848 1.00 92.62 147 TYR A O 1
ATOM 1140 N N . VAL A 1 148 ? 3.316 6.546 8.736 1.00 93.62 148 VAL A N 1
ATOM 1141 C CA . VAL A 1 148 ? 3.221 6.487 7.271 1.00 93.62 148 VAL A CA 1
ATOM 1142 C C . VAL A 1 148 ? 1.952 7.184 6.786 1.00 93.62 148 VAL A C 1
ATOM 1144 O O . VAL A 1 148 ? 2.017 7.964 5.840 1.00 93.62 148 VAL A O 1
ATOM 1147 N N . LEU A 1 149 ? 0.801 6.928 7.419 1.00 92.12 149 LEU A N 1
ATOM 1148 C CA . LEU A 1 149 ? -0.463 7.558 7.029 1.00 92.12 149 LEU A CA 1
ATOM 1149 C C . LEU A 1 149 ? -0.402 9.080 7.176 1.00 92.12 149 LEU A C 1
ATOM 1151 O O . LEU A 1 149 ? -0.847 9.782 6.277 1.00 92.12 149 LEU A O 1
ATOM 1155 N N . GLU A 1 150 ? 0.180 9.593 8.261 1.00 91.00 150 GLU A N 1
ATOM 1156 C CA . GLU A 1 150 ? 0.351 11.035 8.468 1.00 91.00 150 GLU A CA 1
ATOM 1157 C C . GLU A 1 150 ? 1.190 11.675 7.356 1.00 91.00 150 GLU A C 1
ATOM 1159 O O . GLU A 1 150 ? 0.743 12.630 6.726 1.00 91.00 150 GLU A O 1
ATOM 1164 N N . LYS A 1 151 ? 2.336 11.075 7.016 1.00 91.06 151 LYS A N 1
ATOM 1165 C CA . LYS A 1 151 ? 3.176 11.522 5.892 1.00 91.06 151 LYS A CA 1
ATOM 1166 C C . LYS A 1 151 ? 2.441 11.479 4.551 1.00 91.06 151 LYS A C 1
ATOM 1168 O O . LYS A 1 151 ? 2.643 12.344 3.702 1.00 91.06 151 LYS A O 1
ATOM 1173 N N . ARG A 1 152 ? 1.585 10.475 4.342 1.00 91.00 152 ARG A N 1
ATOM 1174 C CA . ARG A 1 152 ? 0.814 10.318 3.101 1.00 91.00 152 ARG A CA 1
ATOM 1175 C C . ARG A 1 152 ? -0.377 11.255 2.985 1.00 91.00 152 ARG A C 1
ATOM 1177 O O . ARG A 1 152 ? -0.733 11.594 1.865 1.00 91.00 152 ARG A O 1
ATOM 1184 N N . MET A 1 153 ? -0.953 11.717 4.092 1.00 86.50 153 MET A N 1
ATOM 1185 C CA . MET A 1 153 ? -2.017 12.727 4.060 1.00 86.50 153 MET A CA 1
ATOM 1186 C C . MET A 1 153 ? -1.532 14.080 3.511 1.00 86.50 153 MET A C 1
ATOM 1188 O O . MET A 1 153 ? -2.342 14.861 3.024 1.00 86.50 153 MET A O 1
ATOM 1192 N N . GLU A 1 154 ? -0.226 14.353 3.566 1.00 85.25 154 GLU A N 1
ATOM 1193 C CA . GLU A 1 154 ? 0.399 15.562 3.010 1.00 85.25 154 GLU A CA 1
ATOM 1194 C C . GLU A 1 154 ? 0.955 15.364 1.583 1.00 85.25 154 GLU A C 1
ATOM 1196 O O . GLU A 1 154 ? 1.546 16.283 1.003 1.00 85.25 154 GLU A O 1
ATOM 1201 N N . ALA A 1 155 ? 0.828 14.156 1.032 1.00 84.19 155 ALA A N 1
ATOM 1202 C CA . ALA A 1 155 ? 1.393 13.749 -0.249 1.00 84.19 155 ALA A CA 1
ATOM 1203 C C . ALA A 1 155 ? 0.359 13.865 -1.385 1.00 84.19 155 ALA A C 1
ATOM 1205 O O . ALA A 1 155 ? -0.842 13.786 -1.145 1.00 84.19 155 ALA A O 1
ATOM 1206 N N . CYS A 1 156 ? 0.818 14.037 -2.629 1.00 77.94 156 CYS A N 1
ATOM 1207 C CA . CYS A 1 156 ? -0.082 14.204 -3.778 1.00 77.94 156 CYS A CA 1
ATOM 1208 C C . CYS A 1 156 ? -0.596 12.870 -4.342 1.00 77.94 156 CYS A C 1
ATOM 1210 O O . CYS A 1 156 ? -1.636 12.846 -4.992 1.00 77.94 156 CYS A O 1
ATOM 1212 N N . GLY A 1 157 ? 0.151 11.774 -4.161 1.00 82.62 157 GLY A N 1
ATOM 1213 C CA . GLY A 1 157 ? -0.207 10.471 -4.727 1.00 82.62 157 GLY A CA 1
ATOM 1214 C C . GLY A 1 157 ? -1.198 9.670 -3.879 1.00 82.62 157 GLY A C 1
ATOM 1215 O O . GLY A 1 157 ? -1.247 9.799 -2.651 1.00 82.62 157 GLY A O 1
ATOM 1216 N N . GLU A 1 158 ? -1.915 8.743 -4.511 1.00 89.50 158 GLU A N 1
ATOM 1217 C CA . GLU A 1 158 ? -2.912 7.932 -3.814 1.00 89.50 158 GLU A CA 1
ATOM 1218 C C . GLU A 1 158 ? -2.275 6.860 -2.924 1.00 89.50 158 GLU A C 1
ATOM 1220 O O . GLU A 1 158 ? -1.202 6.318 -3.209 1.00 89.50 158 GLU A O 1
ATOM 1225 N N . THR A 1 159 ? -2.947 6.527 -1.821 1.00 92.56 159 THR A N 1
ATOM 1226 C CA . THR A 1 159 ? -2.472 5.495 -0.889 1.00 92.56 159 THR A CA 1
ATOM 1227 C C . THR A 1 159 ? -3.403 4.293 -0.910 1.00 92.56 159 THR A C 1
ATOM 1229 O O . THR A 1 159 ? -4.535 4.333 -0.437 1.00 92.56 159 THR A O 1
ATOM 1232 N N . PHE A 1 160 ? -2.901 3.187 -1.447 1.00 95.12 160 PHE A N 1
ATOM 1233 C CA . PHE A 1 160 ? -3.579 1.900 -1.450 1.00 95.12 160 PHE A CA 1
ATOM 1234 C C . PHE A 1 160 ? -3.123 1.052 -0.269 1.00 95.12 160 PHE A C 1
ATOM 1236 O O . PHE A 1 160 ? -2.024 1.223 0.258 1.00 95.12 160 PHE A O 1
ATOM 1243 N N . MET A 1 161 ? -3.945 0.091 0.138 1.00 95.81 161 MET A N 1
ATOM 1244 C CA . MET A 1 161 ? -3.604 -0.813 1.236 1.00 95.81 161 MET A CA 1
ATOM 1245 C C . MET A 1 161 ? -4.039 -2.243 0.934 1.00 95.81 161 MET A C 1
ATOM 1247 O O . MET A 1 161 ? -5.010 -2.474 0.211 1.00 95.81 161 MET A O 1
ATOM 1251 N N . THR A 1 162 ? -3.355 -3.224 1.520 1.00 95.56 162 THR A N 1
ATOM 1252 C CA . THR A 1 162 ? -3.872 -4.596 1.602 1.00 95.56 162 THR A CA 1
ATOM 1253 C C . THR A 1 162 ? -3.932 -5.056 3.048 1.00 95.56 162 THR A C 1
ATOM 1255 O O . THR A 1 162 ? -3.076 -4.713 3.857 1.00 95.56 162 THR A O 1
ATOM 1258 N N . THR A 1 163 ? -4.937 -5.859 3.386 1.00 95.00 163 THR A N 1
ATOM 1259 C CA . THR A 1 163 ? -5.049 -6.463 4.714 1.00 95.00 163 THR A CA 1
ATOM 1260 C C . THR A 1 163 ? -5.794 -7.795 4.662 1.00 95.00 163 THR A C 1
ATOM 1262 O O . THR A 1 163 ? -6.576 -8.060 3.745 1.00 95.00 163 THR A O 1
ATOM 1265 N N . ASN A 1 164 ? -5.536 -8.660 5.641 1.00 94.75 164 ASN A N 1
ATOM 1266 C CA . ASN A 1 164 ? -6.373 -9.835 5.901 1.00 94.75 164 ASN A CA 1
ATOM 1267 C C . ASN A 1 164 ? -7.398 -9.568 7.020 1.00 94.75 164 ASN A C 1
ATOM 1269 O O . ASN A 1 164 ? -8.281 -10.391 7.233 1.00 94.75 164 ASN A O 1
ATOM 1273 N N . LEU A 1 165 ? -7.280 -8.439 7.726 1.00 93.00 165 LEU A N 1
ATOM 1274 C CA . LEU A 1 165 ? -8.098 -8.113 8.887 1.00 93.00 165 LEU A CA 1
ATOM 1275 C C . LEU A 1 165 ? -9.446 -7.521 8.475 1.00 93.00 165 LEU A C 1
ATOM 1277 O O . LEU A 1 165 ? -9.558 -6.789 7.495 1.00 93.00 165 LEU A O 1
ATOM 1281 N N . THR A 1 166 ? -10.474 -7.836 9.247 1.00 90.38 166 THR A N 1
ATOM 1282 C CA . THR A 1 166 ? -11.759 -7.135 9.250 1.00 90.38 166 THR A CA 1
ATOM 1283 C C . THR A 1 166 ? -11.614 -5.727 9.824 1.00 90.38 166 THR A C 1
ATOM 1285 O O . THR A 1 166 ? -10.628 -5.398 10.483 1.00 90.38 166 THR A O 1
ATOM 1288 N N . VAL A 1 167 ? -12.631 -4.894 9.604 1.00 88.31 167 VAL A N 1
ATOM 1289 C CA . VAL A 1 167 ? -12.702 -3.552 10.193 1.00 88.31 167 VAL A CA 1
ATOM 1290 C C . VAL A 1 167 ? -12.601 -3.617 11.720 1.00 88.31 167 VAL A C 1
ATOM 1292 O O . VAL A 1 167 ? -11.807 -2.884 12.300 1.00 88.31 167 VAL A O 1
ATOM 1295 N N . ASP A 1 168 ? -13.327 -4.529 12.369 1.00 89.44 168 ASP A N 1
ATOM 1296 C CA . ASP A 1 168 ? -13.305 -4.669 13.831 1.00 89.44 168 ASP A CA 1
ATOM 1297 C C . ASP A 1 168 ? -11.923 -5.076 14.349 1.00 89.44 168 ASP A C 1
ATOM 1299 O O . ASP A 1 168 ? -11.446 -4.560 15.361 1.00 89.44 168 ASP A O 1
ATOM 1303 N N . GLU A 1 169 ? -11.235 -5.969 13.636 1.00 92.31 169 GLU A N 1
ATOM 1304 C CA . GLU A 1 169 ? -9.863 -6.357 13.965 1.00 92.31 169 GLU A CA 1
ATOM 1305 C C . GLU A 1 169 ? -8.880 -5.197 13.774 1.00 92.31 169 GLU A C 1
ATOM 1307 O O . GLU A 1 169 ? -7.980 -5.025 14.599 1.00 92.31 169 GLU A O 1
ATOM 1312 N N . LEU A 1 170 ? -9.060 -4.374 12.735 1.00 91.31 170 LEU A N 1
ATOM 1313 C CA . LEU A 1 170 ? -8.278 -3.151 12.538 1.00 91.31 170 LEU A CA 1
ATOM 1314 C C . LEU A 1 170 ? -8.542 -2.136 13.656 1.00 91.31 170 LEU A C 1
ATOM 1316 O O . LEU A 1 170 ? -7.586 -1.595 14.208 1.00 91.31 170 LEU A O 1
ATOM 1320 N N . MET A 1 171 ? -9.803 -1.917 14.045 1.00 91.12 171 MET A N 1
ATOM 1321 C CA . MET A 1 171 ? -10.159 -1.001 15.136 1.00 91.12 171 MET A CA 1
ATOM 1322 C C . MET A 1 171 ? -9.594 -1.480 16.470 1.00 91.12 171 MET A C 1
ATOM 1324 O O . MET A 1 171 ? -9.033 -0.688 17.223 1.00 91.12 171 MET A O 1
ATOM 1328 N N . LYS A 1 172 ? -9.687 -2.783 16.750 1.00 90.88 172 LYS A N 1
ATOM 1329 C CA . LYS A 1 172 ? -9.106 -3.389 17.951 1.00 90.88 172 LYS A CA 1
ATOM 1330 C C . LYS A 1 172 ? -7.589 -3.219 17.999 1.00 90.88 172 LYS A C 1
ATOM 1332 O O . LYS A 1 172 ? -7.024 -3.109 19.083 1.00 90.88 172 LYS A O 1
ATOM 1337 N N . ARG A 1 173 ? -6.933 -3.236 16.838 1.00 90.19 173 ARG A N 1
ATOM 1338 C CA . ARG A 1 173 ? -5.475 -3.188 16.734 1.00 90.19 173 ARG A CA 1
ATOM 1339 C C . ARG A 1 173 ? -4.905 -1.775 16.757 1.00 90.19 173 ARG A C 1
ATOM 1341 O O . ARG A 1 173 ? -3.927 -1.549 17.454 1.00 90.19 173 ARG A O 1
ATOM 1348 N N . TYR A 1 174 ? -5.485 -0.864 15.985 1.00 89.94 174 TYR A N 1
ATOM 1349 C CA . TYR A 1 174 ? -4.933 0.475 15.750 1.00 89.94 174 TYR A CA 1
ATOM 1350 C C . TYR A 1 174 ? -5.777 1.599 16.357 1.00 89.94 174 TYR A C 1
ATOM 1352 O O . TYR A 1 174 ? -5.376 2.760 16.343 1.00 89.94 174 TYR A O 1
ATOM 1360 N N . GLY A 1 175 ? -6.958 1.277 16.882 1.00 90.25 175 GLY A N 1
ATOM 1361 C CA . GLY A 1 175 ? -7.914 2.261 17.366 1.00 90.25 175 GLY A CA 1
ATOM 1362 C C . GLY A 1 175 ? -8.719 2.919 16.244 1.00 90.25 175 GLY A C 1
ATOM 1363 O O . GLY A 1 175 ? -8.353 2.926 15.067 1.00 90.25 175 GLY A O 1
ATOM 1364 N N . THR A 1 176 ? -9.844 3.511 16.634 1.00 89.12 176 THR A N 1
ATOM 1365 C CA . THR A 1 176 ? -10.823 4.122 15.723 1.00 89.12 176 THR A CA 1
ATOM 1366 C C . THR A 1 176 ? -10.227 5.244 14.877 1.00 89.12 176 THR A C 1
ATOM 1368 O O . THR A 1 176 ? -10.486 5.304 13.682 1.00 89.12 176 THR A O 1
ATOM 1371 N N . ARG A 1 177 ? -9.371 6.093 15.461 1.00 88.81 177 ARG A N 1
ATOM 1372 C CA . ARG A 1 177 ? -8.747 7.233 14.766 1.00 88.81 177 ARG A CA 1
ATOM 1373 C C . ARG A 1 177 ? -7.871 6.810 13.584 1.00 88.81 177 ARG A C 1
ATOM 1375 O O . ARG A 1 177 ? -7.834 7.507 12.576 1.00 88.81 177 ARG A O 1
ATOM 1382 N N . ILE A 1 178 ? -7.131 5.711 13.710 1.00 90.44 178 ILE A N 1
ATOM 1383 C CA . ILE A 1 178 ? -6.257 5.241 12.629 1.00 90.44 178 ILE A CA 1
ATOM 1384 C C . ILE A 1 178 ? -7.088 4.601 11.523 1.00 90.44 178 ILE A C 1
ATOM 1386 O O . ILE A 1 178 ? -6.850 4.883 10.354 1.00 90.44 178 ILE A O 1
ATOM 1390 N N . VAL A 1 179 ? -8.107 3.819 11.882 1.00 89.62 179 VAL A N 1
ATOM 1391 C CA . VAL A 1 179 ? -9.040 3.241 10.905 1.00 89.62 179 VAL A CA 1
ATOM 1392 C C . VAL A 1 179 ? -9.802 4.328 10.143 1.00 89.62 179 VAL A C 1
ATOM 1394 O O . VAL A 1 179 ? -9.933 4.224 8.929 1.00 89.62 179 VAL A O 1
ATOM 1397 N N . ASP A 1 180 ? -10.212 5.404 10.816 1.00 85.69 180 ASP A N 1
ATOM 1398 C CA . ASP A 1 180 ? -10.842 6.568 10.183 1.00 85.69 180 ASP A CA 1
ATOM 1399 C C . ASP A 1 180 ? -9.918 7.227 9.137 1.00 85.69 180 ASP A C 1
ATOM 1401 O O . ASP A 1 180 ? -10.312 7.476 7.996 1.00 85.69 180 ASP A O 1
ATOM 1405 N N . ARG A 1 181 ? -8.627 7.395 9.459 1.00 86.12 181 ARG A N 1
ATOM 1406 C CA . ARG A 1 181 ? -7.615 7.862 8.491 1.00 86.12 181 ARG A CA 1
ATOM 1407 C C . ARG A 1 181 ? -7.415 6.890 7.328 1.00 86.12 181 ARG A C 1
ATOM 1409 O O . ARG A 1 181 ? -7.248 7.333 6.195 1.00 86.12 181 ARG A O 1
ATOM 1416 N N . MET A 1 182 ? -7.453 5.580 7.580 1.00 87.50 182 MET A N 1
ATOM 1417 C CA . MET A 1 182 ? -7.390 4.582 6.507 1.00 87.50 182 MET A CA 1
ATOM 1418 C C . MET A 1 182 ? -8.577 4.721 5.548 1.00 87.50 182 MET A C 1
ATOM 1420 O O . MET A 1 182 ? -8.409 4.539 4.346 1.00 87.50 182 MET A O 1
ATOM 1424 N N . THR A 1 183 ? -9.760 5.071 6.057 1.00 79.94 183 THR A N 1
ATOM 1425 C CA . THR A 1 183 ? -10.952 5.281 5.225 1.00 79.94 183 THR A CA 1
ATOM 1426 C C . THR A 1 183 ? -10.942 6.606 4.478 1.00 79.94 183 THR A C 1
ATOM 1428 O O . THR A 1 183 ? -11.429 6.655 3.351 1.00 79.94 183 THR A O 1
ATOM 1431 N N . LEU A 1 184 ? -10.314 7.645 5.037 1.00 78.69 184 LEU A N 1
ATOM 1432 C CA . LEU A 1 184 ? -10.025 8.882 4.304 1.00 78.69 184 LEU A CA 1
ATOM 1433 C C . LEU A 1 184 ? -9.050 8.642 3.146 1.00 78.69 184 LEU A C 1
ATOM 1435 O O . LEU A 1 184 ? -9.212 9.233 2.084 1.00 78.69 184 LEU A O 1
ATOM 1439 N N . ALA A 1 185 ? -8.071 7.751 3.330 1.00 76.50 185 ALA A N 1
ATOM 1440 C CA . ALA A 1 185 ? -7.162 7.344 2.261 1.00 76.50 185 ALA A CA 1
ATOM 1441 C C . ALA A 1 185 ? -7.848 6.488 1.183 1.00 76.50 185 ALA A C 1
ATOM 1443 O O . ALA A 1 185 ? -7.312 6.349 0.086 1.00 76.50 185 ALA A O 1
ATOM 1444 N N . GLY A 1 186 ? -9.011 5.893 1.474 1.00 80.44 186 GLY A N 1
ATOM 1445 C CA . GLY A 1 186 ? -9.727 5.112 0.483 1.00 80.44 186 GLY A CA 1
ATOM 1446 C C . GLY A 1 186 ? -10.782 4.144 0.998 1.00 80.44 186 GLY A C 1
ATOM 1447 O O . GLY A 1 186 ? -10.761 3.665 2.131 1.00 80.44 186 GLY A O 1
ATOM 1448 N N . LYS A 1 187 ? -11.672 3.753 0.084 1.00 87.06 187 LYS A N 1
ATOM 1449 C CA . LYS A 1 187 ? -12.705 2.737 0.325 1.00 87.06 187 LYS A CA 1
ATOM 1450 C C . LYS A 1 187 ? -12.132 1.357 0.602 1.00 87.06 187 LYS A C 1
ATOM 1452 O O . LYS A 1 187 ? -11.098 0.989 0.051 1.00 87.06 187 LYS A O 1
ATOM 1457 N N . MET A 1 188 ? -12.857 0.539 1.362 1.00 90.50 188 MET A N 1
ATOM 1458 C CA . MET A 1 188 ? -12.491 -0.860 1.578 1.00 90.50 188 MET A CA 1
ATOM 1459 C C . MET A 1 188 ? -13.299 -1.789 0.667 1.00 90.50 188 MET A C 1
ATOM 1461 O O . MET A 1 188 ? -14.531 -1.745 0.634 1.00 90.50 188 MET A O 1
ATOM 1465 N N . TYR A 1 189 ? -12.596 -2.671 -0.043 1.00 91.94 189 TYR A N 1
ATOM 1466 C CA . TYR A 1 189 ? -13.174 -3.712 -0.889 1.00 91.94 189 TYR A CA 1
ATOM 1467 C C . TYR A 1 189 ? -12.713 -5.089 -0.418 1.00 91.94 189 TYR A C 1
ATOM 1469 O O . TYR A 1 189 ? -11.525 -5.304 -0.184 1.00 91.94 189 TYR A O 1
ATOM 1477 N N . THR A 1 190 ? -13.639 -6.042 -0.321 1.00 94.06 190 THR A N 1
ATOM 1478 C CA . THR A 1 190 ? -13.309 -7.442 -0.019 1.00 94.06 190 THR A CA 1
ATOM 1479 C C . THR A 1 190 ? -13.067 -8.195 -1.320 1.00 94.06 190 THR A C 1
ATOM 1481 O O . THR A 1 190 ? -13.969 -8.268 -2.141 1.00 94.06 190 THR A O 1
ATOM 1484 N N . LEU A 1 191 ? -11.873 -8.749 -1.510 1.00 93.69 191 LEU A N 1
ATOM 1485 C CA . LEU A 1 191 ? -11.503 -9.635 -2.608 1.00 93.69 191 LEU A CA 1
ATOM 1486 C C . LEU A 1 191 ? -11.724 -11.090 -2.184 1.00 93.69 191 LEU A C 1
ATOM 1488 O O . LEU A 1 191 ? -11.121 -11.558 -1.215 1.00 93.69 191 LEU A O 1
ATOM 1492 N N . GLU A 1 192 ? -12.556 -11.800 -2.938 1.00 91.81 192 GLU A N 1
ATOM 1493 C CA . GLU A 1 192 ? -12.920 -13.190 -2.665 1.00 91.81 192 GLU A CA 1
ATOM 1494 C C . GLU A 1 192 ? -12.302 -14.141 -3.694 1.00 91.81 192 GLU A C 1
ATOM 1496 O O . GLU A 1 192 ? -12.048 -13.777 -4.845 1.00 91.81 192 GLU A O 1
ATOM 1501 N N . GLY A 1 193 ? -12.063 -15.386 -3.283 1.00 88.56 193 GLY A N 1
ATOM 1502 C CA . GLY A 1 193 ? -11.607 -16.444 -4.177 1.00 88.56 193 GLY A CA 1
ATOM 1503 C C . GLY A 1 193 ? -10.721 -17.481 -3.498 1.00 88.56 193 GLY A C 1
ATOM 1504 O O . GLY A 1 193 ? -10.338 -17.354 -2.339 1.00 88.56 193 GLY A O 1
ATOM 1505 N N . ALA A 1 194 ? -10.368 -18.523 -4.248 1.00 86.69 194 ALA A N 1
ATOM 1506 C CA . ALA A 1 194 ? -9.402 -19.516 -3.795 1.00 86.69 194 ALA A CA 1
ATOM 1507 C C . ALA A 1 194 ? -7.971 -18.957 -3.833 1.00 86.69 194 ALA A C 1
ATOM 1509 O O . ALA A 1 194 ? -7.632 -18.124 -4.682 1.00 86.69 194 ALA A O 1
ATOM 1510 N N . SER A 1 195 ? -7.109 -19.476 -2.955 1.00 86.56 195 SER A N 1
ATOM 1511 C CA . SER A 1 195 ? -5.678 -19.165 -2.966 1.00 86.56 195 SER A CA 1
ATOM 1512 C C . SER A 1 195 ? -5.062 -19.466 -4.335 1.00 86.56 195 SER A C 1
ATOM 1514 O O . SER A 1 195 ? -5.121 -20.587 -4.831 1.00 86.56 195 SER A O 1
ATOM 1516 N N . GLN A 1 196 ? -4.426 -18.456 -4.925 1.00 82.94 196 GLN A N 1
ATOM 1517 C CA . GLN A 1 196 ? -3.729 -18.534 -6.212 1.00 82.94 196 GLN A CA 1
ATOM 1518 C C . GLN A 1 196 ? -2.228 -18.822 -6.043 1.00 82.94 196 GLN A C 1
ATOM 1520 O O . GLN A 1 196 ? -1.448 -18.717 -6.995 1.00 82.94 196 GLN A O 1
ATOM 1525 N N . ARG A 1 197 ? -1.780 -19.136 -4.819 1.00 80.00 197 ARG A N 1
ATOM 1526 C CA . ARG A 1 197 ? -0.366 -19.406 -4.540 1.00 80.00 197 ARG A CA 1
ATOM 1527 C C . ARG A 1 197 ? 0.067 -20.689 -5.240 1.00 80.00 197 ARG A C 1
ATOM 1529 O O . ARG A 1 197 ? -0.551 -21.736 -5.082 1.00 80.00 197 ARG A O 1
ATOM 1536 N N . ARG A 1 198 ? 1.180 -20.615 -5.967 1.00 75.88 198 ARG A N 1
ATOM 1537 C CA . ARG A 1 198 ? 1.838 -21.796 -6.532 1.00 75.88 198 ARG A CA 1
ATOM 1538 C C . ARG A 1 198 ? 2.825 -22.375 -5.513 1.00 75.88 198 ARG A C 1
ATOM 1540 O O . ARG A 1 198 ? 3.538 -21.591 -4.878 1.00 75.88 198 ARG A O 1
ATOM 1547 N N . PRO A 1 199 ? 2.921 -23.708 -5.371 1.00 65.50 199 PRO A N 1
ATOM 1548 C CA . PRO A 1 199 ? 3.997 -24.339 -4.610 1.00 65.50 199 PRO A CA 1
ATOM 1549 C C . PRO A 1 199 ? 5.367 -23.848 -5.104 1.00 65.50 199 PRO A C 1
ATOM 1551 O O . PRO A 1 199 ? 5.605 -23.794 -6.308 1.00 65.50 199 PRO A O 1
ATOM 1554 N N . GLY A 1 200 ? 6.243 -23.426 -4.188 1.00 59.88 200 GLY A N 1
ATOM 1555 C CA . GLY A 1 200 ? 7.564 -22.873 -4.529 1.00 59.88 200 GLY A CA 1
ATOM 1556 C C . GLY A 1 200 ? 7.558 -21.451 -5.113 1.00 59.88 200 GLY A C 1
ATOM 1557 O O . GLY A 1 200 ? 8.612 -20.940 -5.490 1.00 59.88 200 GLY A O 1
ATOM 1558 N N . GLY A 1 201 ? 6.399 -20.786 -5.182 1.00 61.12 201 GLY A N 1
ATOM 1559 C CA . GLY A 1 201 ? 6.311 -19.385 -5.586 1.00 61.12 201 GLY A CA 1
ATOM 1560 C C . GLY A 1 201 ? 7.100 -18.486 -4.632 1.00 61.12 201 GLY A C 1
ATOM 1561 O O . GLY A 1 201 ? 6.834 -18.457 -3.430 1.00 61.12 201 GLY A O 1
ATOM 1562 N N . ARG A 1 202 ? 8.078 -17.744 -5.161 1.00 59.03 202 ARG A N 1
ATOM 1563 C CA . ARG A 1 202 ? 8.866 -16.795 -4.365 1.00 59.03 202 ARG A CA 1
ATOM 1564 C C . ARG A 1 202 ? 8.036 -15.555 -4.041 1.00 59.03 202 ARG A C 1
ATOM 1566 O O . ARG A 1 202 ? 7.316 -15.040 -4.895 1.00 59.03 202 ARG A O 1
ATOM 1573 N N . ARG A 1 203 ? 8.157 -15.064 -2.804 1.00 64.88 203 ARG A N 1
ATOM 1574 C CA . ARG A 1 203 ? 7.610 -13.759 -2.409 1.00 64.88 203 ARG A CA 1
ATOM 1575 C C . ARG A 1 203 ? 8.297 -12.670 -3.236 1.00 64.88 203 ARG A C 1
ATOM 1577 O O . ARG A 1 203 ? 9.480 -12.787 -3.552 1.00 64.88 203 ARG A O 1
ATOM 1584 N N . LEU A 1 204 ? 7.567 -11.606 -3.548 1.00 71.25 204 LEU A N 1
ATOM 1585 C CA . LEU A 1 204 ? 8.058 -10.452 -4.303 1.00 71.25 204 LEU A CA 1
ATOM 1586 C C . LEU A 1 204 ? 8.986 -9.570 -3.442 1.00 71.25 204 LEU A C 1
ATOM 1588 O O . LEU A 1 204 ? 8.766 -8.376 -3.321 1.00 71.25 204 LEU A O 1
ATOM 1592 N N . VAL A 1 205 ? 10.014 -10.140 -2.805 1.00 71.50 205 VAL A N 1
ATOM 1593 C CA . VAL A 1 205 ? 10.898 -9.408 -1.873 1.00 71.50 205 VAL A CA 1
ATOM 1594 C C . VAL A 1 205 ? 11.561 -8.214 -2.561 1.00 71.50 205 VAL A C 1
ATOM 1596 O O . VAL A 1 205 ? 11.544 -7.110 -2.026 1.00 71.50 205 VAL A O 1
ATOM 1599 N N . GLY A 1 206 ? 12.019 -8.404 -3.802 1.00 74.00 206 GLY A N 1
ATOM 1600 C CA . GLY A 1 206 ? 12.588 -7.324 -4.606 1.00 74.00 206 GLY A CA 1
ATOM 1601 C C . GLY A 1 206 ? 11.611 -6.177 -4.900 1.00 74.00 206 GLY A C 1
ATOM 1602 O O . GLY A 1 206 ? 12.061 -5.070 -5.147 1.00 74.00 206 GLY A O 1
ATOM 1603 N N . TRP A 1 207 ? 10.291 -6.393 -4.851 1.00 80.88 207 TRP A N 1
ATOM 1604 C CA . TRP A 1 207 ? 9.309 -5.311 -5.014 1.00 80.88 207 TRP A CA 1
ATOM 1605 C C . TRP A 1 207 ? 9.350 -4.336 -3.834 1.00 80.88 207 TRP A C 1
ATOM 1607 O O . TRP A 1 207 ? 9.364 -3.128 -4.049 1.00 80.88 207 TRP A O 1
ATOM 1617 N N . TYR A 1 208 ? 9.463 -4.855 -2.607 1.00 84.12 208 TYR A N 1
ATOM 1618 C CA . TYR A 1 208 ? 9.564 -4.027 -1.402 1.00 84.12 208 TYR A CA 1
ATOM 1619 C C . TYR A 1 208 ? 10.948 -3.388 -1.249 1.00 84.12 208 TYR A C 1
ATOM 1621 O O . TYR A 1 208 ? 11.062 -2.256 -0.797 1.00 84.12 208 TYR A O 1
ATOM 1629 N N . GLU A 1 209 ? 12.021 -4.085 -1.629 1.00 83.12 209 GLU A N 1
ATOM 1630 C CA . GLU A 1 209 ? 13.372 -3.513 -1.560 1.00 83.12 209 GLU A CA 1
ATOM 1631 C C . GLU A 1 209 ? 13.554 -2.319 -2.504 1.00 83.12 209 GLU A C 1
ATOM 1633 O O . GLU A 1 209 ? 14.264 -1.376 -2.162 1.00 83.12 209 GLU A O 1
ATOM 1638 N N . GLU A 1 210 ? 12.931 -2.337 -3.687 1.00 80.06 210 GLU A N 1
ATOM 1639 C CA . GLU A 1 210 ? 13.003 -1.205 -4.619 1.00 80.06 210 GLU A CA 1
ATOM 1640 C C . GLU A 1 210 ? 12.268 0.036 -4.084 1.00 80.06 210 GLU A C 1
ATOM 1642 O O . GLU A 1 210 ? 12.703 1.147 -4.390 1.00 80.06 210 GLU A O 1
ATOM 1647 N N . PHE A 1 211 ? 11.242 -0.126 -3.233 1.00 84.94 211 PHE A N 1
ATOM 1648 C CA . PHE A 1 211 ? 10.565 0.994 -2.562 1.00 84.94 211 PHE A CA 1
ATOM 1649 C C . PHE A 1 211 ? 11.561 1.841 -1.759 1.00 84.94 211 PHE A C 1
ATOM 1651 O O . PHE A 1 211 ? 11.666 3.046 -1.978 1.00 84.94 211 PHE A O 1
ATOM 1658 N N . PHE A 1 212 ? 12.360 1.200 -0.899 1.00 83.88 212 PHE A N 1
ATOM 1659 C CA . PHE A 1 212 ? 13.345 1.881 -0.046 1.00 83.88 212 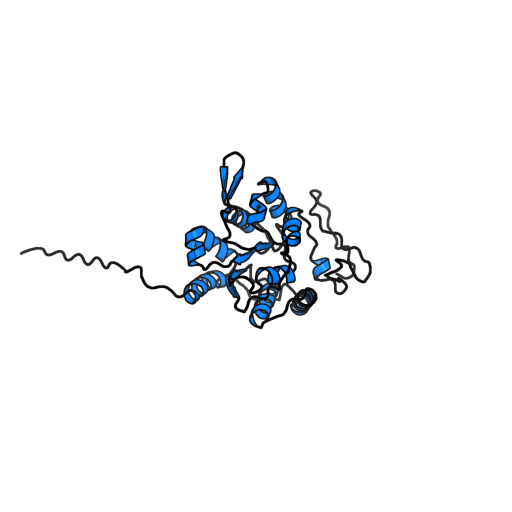PHE A CA 1
ATOM 1660 C C . PHE A 1 212 ? 14.547 2.445 -0.809 1.00 83.88 212 PHE A C 1
ATOM 1662 O O . PHE A 1 212 ? 15.292 3.255 -0.269 1.00 83.88 212 PHE A O 1
ATOM 1669 N N . LYS A 1 213 ? 14.753 2.040 -2.067 1.00 80.81 213 LYS A N 1
ATOM 1670 C CA . LYS A 1 213 ? 15.800 2.615 -2.923 1.00 80.81 213 LYS A CA 1
ATOM 1671 C C . LYS A 1 213 ? 15.362 3.918 -3.598 1.00 80.81 213 LYS A C 1
ATOM 1673 O O . LYS A 1 213 ? 16.163 4.475 -4.343 1.00 80.81 213 LYS A O 1
ATOM 1678 N N . GLY A 1 214 ? 14.109 4.357 -3.421 1.00 66.19 214 GLY A N 1
ATOM 1679 C CA . GLY A 1 214 ? 13.568 5.557 -4.074 1.00 66.19 214 GLY A CA 1
ATOM 1680 C C . GLY A 1 214 ? 13.612 5.481 -5.604 1.00 66.19 214 GLY A C 1
ATOM 1681 O O . GLY A 1 214 ? 13.642 6.498 -6.291 1.00 66.19 214 GLY A O 1
ATOM 1682 N N . ARG A 1 215 ? 13.689 4.268 -6.169 1.00 64.62 215 ARG A N 1
ATOM 1683 C CA . ARG A 1 215 ? 13.806 4.079 -7.615 1.00 64.62 215 ARG A CA 1
ATOM 1684 C C . ARG A 1 215 ? 12.434 4.227 -8.249 1.00 64.62 215 ARG A C 1
ATOM 1686 O O . ARG A 1 215 ? 11.736 3.2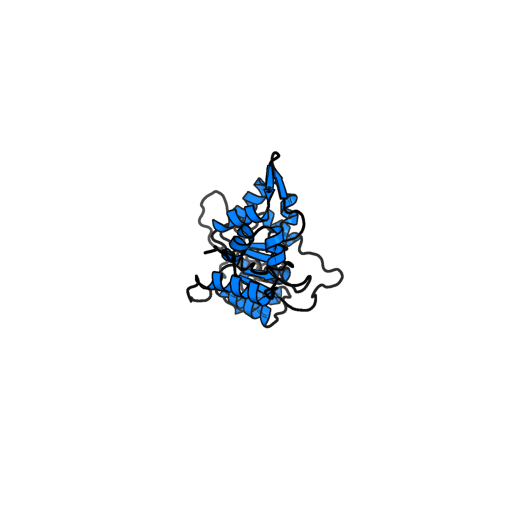37 -8.464 1.00 64.62 215 ARG A O 1
ATOM 1693 N N . VAL A 1 216 ? 12.092 5.462 -8.594 1.00 53.53 216 VAL A N 1
ATOM 1694 C CA . VAL A 1 216 ? 10.934 5.786 -9.423 1.00 53.53 216 VAL A CA 1
ATOM 1695 C C . VAL A 1 216 ? 11.224 5.306 -10.845 1.00 53.53 216 VAL A C 1
ATOM 1697 O O . VAL A 1 216 ? 11.788 6.015 -11.674 1.00 53.53 216 VAL A O 1
ATOM 1700 N N . TRP A 1 217 ? 10.903 4.047 -11.128 1.00 54.50 217 TRP A N 1
ATOM 1701 C CA . TRP A 1 217 ? 10.846 3.524 -12.491 1.00 54.50 217 TRP A CA 1
ATOM 1702 C C . TRP A 1 217 ? 9.552 4.056 -13.106 1.00 54.50 217 TRP A C 1
ATOM 1704 O O . TRP A 1 217 ? 8.488 3.495 -12.851 1.00 54.50 217 TRP A O 1
ATOM 1714 N N . PRO A 1 218 ? 9.572 5.199 -13.807 1.00 53.50 218 PRO A N 1
ATOM 1715 C CA . PRO A 1 218 ? 8.380 5.994 -13.923 1.00 53.50 218 PRO A CA 1
ATOM 1716 C C . PRO A 1 218 ? 7.493 5.365 -14.993 1.00 53.50 218 PRO A C 1
ATOM 1718 O O . PRO A 1 218 ? 7.964 4.790 -15.976 1.00 53.50 218 PRO A O 1
ATOM 1721 N N . VAL A 1 219 ? 6.192 5.506 -14.776 1.00 44.34 219 VAL A N 1
ATOM 1722 C CA . VAL A 1 219 ? 5.065 5.666 -15.710 1.00 44.34 219 VAL A CA 1
ATOM 1723 C C . VAL A 1 219 ? 5.358 5.575 -17.231 1.00 44.34 219 VAL A C 1
ATOM 1725 O O . VAL A 1 219 ? 4.558 4.995 -17.962 1.00 44.34 219 VAL A O 1
ATOM 1728 N N . CYS A 1 220 ? 6.497 6.059 -17.744 1.00 47.19 220 CYS A N 1
ATOM 1729 C CA . CYS A 1 220 ? 6.941 5.864 -19.131 1.00 47.19 220 CYS A CA 1
ATOM 1730 C C . CYS A 1 220 ? 7.114 4.397 -19.535 1.00 47.19 220 CYS A C 1
ATOM 1732 O O . CYS A 1 220 ? 6.716 4.026 -20.635 1.00 47.19 220 CYS A O 1
ATOM 1734 N N . ALA A 1 221 ? 7.638 3.532 -18.666 1.00 54.50 221 ALA A N 1
ATOM 1735 C CA . ALA A 1 221 ? 7.668 2.090 -18.910 1.00 54.50 221 ALA A CA 1
ATOM 1736 C C . ALA A 1 221 ? 6.249 1.489 -18.911 1.00 54.50 221 ALA A C 1
ATOM 1738 O O . ALA A 1 221 ? 5.932 0.631 -19.733 1.00 54.50 221 ALA A O 1
ATOM 1739 N N . ARG A 1 222 ? 5.375 1.995 -18.032 1.00 53.16 222 ARG A N 1
ATOM 1740 C CA . ARG A 1 222 ? 3.980 1.559 -17.862 1.00 53.16 222 ARG A CA 1
ATOM 1741 C C . ARG A 1 222 ? 3.097 1.880 -19.073 1.00 53.16 222 ARG A C 1
ATOM 1743 O O . ARG A 1 222 ? 2.237 1.073 -19.419 1.00 53.16 222 ARG A O 1
ATOM 1750 N N . LEU A 1 223 ? 3.315 3.033 -19.710 1.00 51.03 223 LEU A N 1
ATOM 1751 C CA . LEU A 1 223 ? 2.536 3.523 -20.856 1.00 51.03 223 LEU A CA 1
ATOM 1752 C C . LEU A 1 223 ? 3.185 3.229 -22.217 1.00 51.03 223 LEU A C 1
ATOM 1754 O O . LEU A 1 223 ? 2.500 3.246 -23.243 1.00 51.03 223 LEU A O 1
ATOM 1758 N N . CYS A 1 224 ? 4.482 2.915 -22.256 1.00 60.34 224 CYS A N 1
ATOM 1759 C CA . CYS A 1 224 ? 5.175 2.605 -23.501 1.00 60.34 224 CYS A CA 1
ATOM 1760 C C . CYS A 1 224 ? 4.682 1.282 -24.098 1.00 60.34 224 CYS A C 1
ATOM 1762 O O . CYS A 1 224 ? 4.897 0.193 -23.560 1.00 60.34 224 CYS A O 1
ATOM 1764 N N . ARG A 1 225 ? 4.090 1.367 -25.297 1.00 61.16 225 ARG A N 1
ATOM 1765 C CA . ARG A 1 225 ? 3.610 0.209 -26.074 1.00 61.16 225 ARG A CA 1
ATOM 1766 C C . ARG A 1 225 ? 4.699 -0.849 -26.312 1.00 61.16 225 ARG A C 1
ATOM 1768 O O . ARG A 1 225 ? 4.365 -2.023 -26.479 1.00 61.16 225 ARG A O 1
ATOM 1775 N N . TYR A 1 226 ? 5.965 -0.434 -26.329 1.00 64.06 226 TYR A N 1
ATOM 1776 C CA . TYR A 1 226 ? 7.129 -1.270 -26.616 1.00 64.06 226 TYR A CA 1
ATOM 1777 C C . TYR A 1 226 ? 7.890 -1.734 -25.369 1.00 64.06 226 TYR A C 1
ATOM 1779 O O . TYR A 1 226 ? 8.964 -2.304 -25.517 1.00 64.06 226 TYR A O 1
ATOM 1787 N N . TRP A 1 227 ? 7.386 -1.503 -24.157 1.00 67.50 227 TRP A N 1
ATOM 1788 C CA . TRP A 1 227 ? 8.021 -2.016 -22.944 1.00 67.50 227 TRP A CA 1
ATOM 1789 C C . TRP A 1 227 ? 7.700 -3.501 -22.729 1.00 67.50 227 TRP A C 1
ATOM 1791 O O . TRP A 1 227 ? 6.533 -3.899 -22.810 1.00 67.50 227 TRP A O 1
ATOM 1801 N N . ASP A 1 228 ? 8.723 -4.323 -22.472 1.00 61.41 228 ASP A N 1
ATOM 1802 C CA . ASP A 1 228 ? 8.571 -5.780 -22.349 1.00 61.41 228 ASP A CA 1
ATOM 1803 C C . ASP A 1 228 ? 8.140 -6.260 -20.955 1.00 61.41 228 ASP A C 1
ATOM 1805 O O . ASP A 1 228 ? 7.703 -7.399 -20.820 1.00 61.41 228 ASP A O 1
ATOM 1809 N N . GLY A 1 229 ? 8.183 -5.389 -19.939 1.00 56.34 229 GLY A N 1
ATOM 1810 C CA . GLY A 1 229 ? 7.754 -5.665 -18.563 1.00 56.34 229 GLY A CA 1
ATOM 1811 C C . GLY A 1 229 ? 8.674 -6.632 -17.809 1.00 56.34 229 GLY A C 1
ATOM 1812 O O . GLY A 1 229 ? 9.191 -6.289 -16.750 1.00 56.34 229 GLY A O 1
ATOM 1813 N N . GLU A 1 230 ? 8.896 -7.818 -18.367 1.00 52.44 230 GLU A N 1
ATOM 1814 C CA . GLU A 1 230 ? 9.657 -8.925 -17.784 1.00 52.44 230 GLU A CA 1
ATOM 1815 C C . GLU A 1 230 ? 11.175 -8.722 -17.903 1.00 52.44 230 GLU A C 1
ATOM 1817 O O . GLU A 1 230 ? 11.904 -8.889 -16.926 1.00 52.44 230 GLU A O 1
ATOM 1822 N N . GLY A 1 231 ? 11.654 -8.286 -19.072 1.00 53.84 231 GLY A N 1
ATOM 1823 C CA . GLY A 1 231 ? 13.066 -7.981 -19.326 1.00 53.84 231 GLY A CA 1
ATOM 1824 C C . GLY A 1 231 ? 13.488 -6.581 -18.880 1.00 53.84 231 GLY A C 1
ATOM 1825 O O . GLY A 1 231 ? 14.660 -6.227 -19.014 1.00 53.84 231 GLY A O 1
ATOM 1826 N N . ARG A 1 232 ? 12.537 -5.786 -18.366 1.00 57.81 232 ARG A N 1
ATOM 1827 C CA . ARG A 1 232 ? 12.702 -4.377 -17.978 1.00 57.81 232 ARG A CA 1
ATOM 1828 C C . ARG A 1 232 ? 13.438 -3.565 -19.043 1.00 57.81 232 ARG A C 1
ATOM 1830 O O . ARG A 1 232 ? 14.341 -2.784 -18.737 1.00 57.81 232 ARG A O 1
ATOM 1837 N N . ARG A 1 233 ? 13.059 -3.760 -20.306 1.00 59.72 233 ARG A N 1
ATOM 1838 C CA . ARG A 1 233 ? 13.648 -3.034 -21.431 1.00 59.72 233 ARG A CA 1
ATOM 1839 C C . ARG A 1 233 ? 12.599 -2.637 -22.455 1.00 59.72 233 ARG A C 1
ATOM 1841 O O . ARG A 1 233 ? 11.557 -3.268 -22.636 1.00 59.72 233 ARG A O 1
ATOM 1848 N N . CYS A 1 234 ? 12.924 -1.583 -23.187 1.00 63.16 234 CYS A N 1
ATOM 1849 C CA . CYS A 1 234 ? 12.188 -1.221 -24.380 1.00 63.16 234 CYS A CA 1
ATOM 1850 C C . CYS A 1 234 ? 12.579 -2.178 -25.513 1.00 63.16 234 CYS A C 1
ATOM 1852 O O . CYS A 1 234 ? 13.751 -2.274 -25.875 1.00 63.16 234 CYS A O 1
ATOM 1854 N N . LEU A 1 235 ? 11.598 -2.829 -26.139 1.00 64.94 235 LEU A N 1
ATOM 1855 C CA . LEU A 1 235 ? 11.767 -3.666 -27.335 1.00 64.94 235 LEU A CA 1
ATOM 1856 C C . LEU A 1 235 ? 12.313 -2.882 -28.542 1.00 64.94 235 LEU A C 1
ATOM 1858 O O . LEU A 1 235 ? 12.722 -3.476 -29.534 1.00 64.94 235 LEU A O 1
ATOM 1862 N N . LYS A 1 236 ? 12.318 -1.544 -28.476 1.00 68.31 236 LYS A N 1
ATOM 1863 C CA . LYS A 1 236 ? 12.943 -0.655 -29.467 1.00 68.31 236 LYS A CA 1
ATOM 1864 C C . LYS A 1 236 ? 14.350 -0.193 -29.070 1.00 68.31 236 LYS A C 1
ATOM 1866 O O . LYS A 1 236 ? 14.903 0.661 -29.752 1.00 68.31 236 LYS A O 1
ATOM 1871 N N . GLY A 1 237 ? 14.910 -0.714 -27.976 1.00 62.03 237 GLY A N 1
ATOM 1872 C CA . GLY A 1 237 ? 16.254 -0.371 -27.500 1.00 62.03 237 GLY A CA 1
ATOM 1873 C C . GLY A 1 237 ? 16.387 1.042 -26.921 1.00 62.03 237 GLY A C 1
ATOM 1874 O O . GLY A 1 237 ? 17.501 1.509 -26.713 1.00 62.03 237 GLY A O 1
ATOM 1875 N N . VAL A 1 238 ? 15.271 1.734 -26.667 1.00 61.38 238 VAL A N 1
ATOM 1876 C CA . VAL A 1 238 ? 15.278 3.084 -26.084 1.00 61.38 238 VAL A CA 1
ATOM 1877 C C . VAL A 1 238 ? 15.512 2.995 -24.578 1.00 61.38 238 VAL A C 1
ATOM 1879 O O . VAL A 1 238 ? 14.882 2.182 -23.898 1.00 61.38 238 VAL A O 1
ATOM 1882 N N . LYS A 1 239 ? 16.400 3.842 -24.050 1.00 57.62 239 LYS A N 1
ATOM 1883 C CA . LYS A 1 239 ? 16.594 3.975 -22.605 1.00 57.62 239 LYS A CA 1
ATOM 1884 C C . LYS A 1 239 ? 15.374 4.649 -21.980 1.00 57.62 239 LYS A C 1
ATOM 1886 O O . LYS A 1 239 ? 14.952 5.714 -22.414 1.00 57.62 239 LYS A O 1
ATOM 1891 N N . HIS A 1 240 ? 14.819 4.009 -20.962 1.00 53.53 240 HIS A N 1
ATOM 1892 C CA . HIS A 1 240 ? 13.887 4.629 -20.034 1.00 53.53 240 HIS A CA 1
ATOM 1893 C C . HIS A 1 240 ? 14.722 4.937 -18.793 1.00 53.53 240 HIS A C 1
ATOM 1895 O O . HIS A 1 240 ? 15.064 4.009 -18.062 1.00 53.53 240 HIS A O 1
ATOM 1901 N N . GLU A 1 241 ? 15.170 6.179 -18.614 1.00 51.97 241 GLU A N 1
ATOM 1902 C CA . GLU A 1 241 ? 15.895 6.525 -17.388 1.00 51.97 241 GLU A CA 1
ATOM 1903 C C . GLU A 1 241 ? 14.902 6.617 -16.220 1.00 51.97 241 GLU A C 1
ATOM 1905 O O . GLU A 1 241 ? 13.784 7.115 -16.409 1.00 51.97 241 GLU A O 1
ATOM 1910 N N . PRO A 1 242 ? 15.251 6.082 -15.034 1.00 47.44 242 PRO A N 1
ATOM 1911 C CA . PRO A 1 242 ? 14.462 6.312 -13.838 1.00 47.44 242 PRO A CA 1
ATOM 1912 C C . PRO A 1 242 ? 14.427 7.814 -13.551 1.00 47.44 242 PRO A C 1
ATOM 1914 O O . PRO A 1 242 ? 15.462 8.473 -13.644 1.00 47.44 242 PRO A O 1
ATOM 1917 N N . ARG A 1 243 ? 13.258 8.350 -13.182 1.00 47.28 243 ARG A N 1
ATOM 1918 C CA . ARG A 1 243 ? 13.186 9.695 -12.603 1.00 47.28 243 ARG A CA 1
ATOM 1919 C C . ARG A 1 243 ? 13.783 9.597 -11.208 1.00 47.28 243 ARG A C 1
ATOM 1921 O O . ARG A 1 243 ? 13.089 9.314 -10.242 1.00 47.28 243 ARG A O 1
ATOM 1928 N N . THR A 1 244 ? 15.096 9.706 -11.082 1.00 43.03 244 THR A N 1
ATOM 1929 C CA . THR A 1 244 ? 15.674 9.934 -9.762 1.00 43.03 244 THR A CA 1
ATOM 1930 C C . THR A 1 244 ? 15.304 11.358 -9.400 1.00 43.03 244 THR A C 1
ATOM 1932 O O . THR A 1 244 ? 15.911 12.263 -9.960 1.00 43.03 244 THR A O 1
ATOM 1935 N N . GLY A 1 245 ? 14.310 11.545 -8.524 1.00 40.88 245 GLY A N 1
ATOM 1936 C CA . GLY A 1 245 ? 13.956 12.855 -7.981 1.00 40.88 245 GLY A CA 1
ATOM 1937 C C . GLY A 1 245 ? 15.203 13.500 -7.381 1.00 40.88 245 GLY A C 1
ATOM 1938 O O . GLY A 1 245 ? 15.617 13.178 -6.268 1.00 40.88 245 GLY A O 1
ATOM 1939 N N . GLY A 1 246 ? 15.872 14.318 -8.188 1.00 38.75 246 GLY A N 1
ATOM 1940 C CA . GLY A 1 246 ? 17.129 14.960 -7.855 1.00 38.75 246 GLY A CA 1
ATOM 1941 C C . GLY A 1 246 ? 16.856 16.263 -7.122 1.00 38.75 246 GLY A C 1
ATOM 1942 O O . GLY A 1 246 ? 15.961 17.014 -7.496 1.00 38.75 246 GLY A O 1
ATOM 1943 N N . ARG A 1 247 ? 17.673 16.553 -6.107 1.00 41.06 247 ARG A N 1
ATOM 1944 C CA . ARG A 1 247 ? 17.678 17.784 -5.293 1.00 41.06 247 ARG A CA 1
ATOM 1945 C C . ARG A 1 247 ? 17.800 19.105 -6.075 1.00 41.06 247 ARG A C 1
ATOM 1947 O O . ARG A 1 247 ? 17.764 20.159 -5.452 1.00 41.06 247 ARG A O 1
ATOM 1954 N N . ASP A 1 248 ? 17.916 19.075 -7.401 1.00 40.66 248 ASP A N 1
ATOM 1955 C CA . ASP A 1 248 ? 18.567 20.142 -8.166 1.00 40.66 248 ASP A CA 1
ATOM 1956 C C . ASP A 1 248 ? 17.714 20.734 -9.304 1.00 40.66 248 ASP A C 1
ATOM 1958 O O . ASP A 1 248 ? 18.262 21.224 -10.284 1.00 40.66 248 ASP A O 1
ATOM 1962 N N . GLY A 1 249 ? 16.381 20.727 -9.196 1.00 38.75 249 GLY A N 1
ATOM 1963 C CA . GLY A 1 249 ? 15.526 21.672 -9.938 1.00 38.75 249 GLY A CA 1
ATOM 1964 C C . GLY A 1 249 ? 15.620 21.673 -11.475 1.00 38.75 249 GLY A C 1
ATOM 1965 O O . GLY A 1 249 ? 15.312 22.692 -12.089 1.00 38.75 249 GLY A O 1
ATOM 1966 N N . TYR A 1 250 ? 16.021 20.572 -12.114 1.00 38.69 250 TYR A N 1
ATOM 1967 C CA . TYR A 1 250 ? 15.994 20.457 -13.576 1.00 38.69 250 TYR A CA 1
ATOM 1968 C C . TYR A 1 250 ? 14.624 19.971 -14.067 1.00 38.69 250 TYR A C 1
ATOM 1970 O O . TYR A 1 250 ? 14.071 19.009 -13.539 1.00 38.69 250 TYR A O 1
ATOM 1978 N N . GLU A 1 251 ? 14.084 20.616 -15.107 1.00 42.56 251 GLU A N 1
ATOM 1979 C CA . GLU A 1 251 ? 12.892 20.144 -15.820 1.00 42.56 251 GLU A CA 1
ATOM 1980 C C . GLU A 1 251 ? 13.172 18.786 -16.493 1.00 42.56 251 GLU A C 1
ATOM 1982 O O . GLU A 1 251 ? 13.886 18.680 -17.492 1.00 42.56 251 GLU A O 1
ATOM 1987 N N . GLU A 1 252 ? 12.604 17.720 -15.929 1.00 46.28 252 GLU A N 1
ATOM 1988 C CA . GLU A 1 252 ? 12.776 16.343 -16.394 1.00 46.28 252 GLU A CA 1
ATOM 1989 C C . GLU A 1 252 ? 11.838 16.004 -17.568 1.00 46.28 252 GLU A C 1
ATOM 1991 O O . GLU A 1 252 ? 10.693 15.565 -17.381 1.00 46.28 252 GLU A O 1
ATOM 1996 N N . VAL A 1 253 ? 12.337 16.146 -18.799 1.00 43.53 253 VAL A N 1
ATOM 1997 C CA . VAL A 1 253 ? 11.644 15.693 -20.018 1.00 43.53 253 VAL A CA 1
ATOM 1998 C C . VAL A 1 253 ? 11.700 14.155 -20.129 1.00 43.53 253 VAL A C 1
ATOM 2000 O O . VAL A 1 253 ? 12.778 13.574 -19.985 1.00 43.53 253 VAL A O 1
ATOM 2003 N N . PRO A 1 254 ? 10.591 13.447 -20.433 1.00 48.53 254 PRO A N 1
ATOM 2004 C CA . PRO A 1 254 ? 10.631 12.006 -20.684 1.00 48.53 254 PRO A CA 1
ATOM 2005 C C . PRO A 1 254 ? 11.508 11.674 -21.907 1.00 48.53 254 PRO A C 1
ATOM 2007 O O . PRO A 1 254 ? 11.193 12.058 -23.029 1.00 48.53 254 PRO A O 1
ATOM 2010 N N . LEU A 1 255 ? 12.585 10.898 -21.724 1.00 49.69 255 LEU A N 1
ATOM 2011 C CA . LEU A 1 255 ? 13.505 10.501 -22.813 1.00 49.69 255 LEU A CA 1
ATOM 2012 C C . LEU A 1 255 ? 12.904 9.512 -23.832 1.00 49.69 255 LEU A C 1
ATOM 2014 O O . LEU A 1 255 ? 13.482 9.272 -24.896 1.00 49.69 255 LEU A O 1
ATOM 2018 N N . CYS A 1 256 ? 11.748 8.910 -23.543 1.00 52.22 256 CYS A N 1
ATOM 2019 C CA . CYS A 1 256 ? 11.102 8.017 -24.495 1.00 52.22 256 CYS A CA 1
ATOM 2020 C C . CYS A 1 256 ? 10.231 8.825 -25.461 1.00 52.22 256 CYS A C 1
ATOM 2022 O O . CYS A 1 256 ? 9.104 9.165 -25.133 1.00 52.22 256 CYS A O 1
ATOM 2024 N N . ARG A 1 257 ? 10.708 9.043 -26.694 1.00 51.41 257 ARG A N 1
ATOM 2025 C CA . ARG A 1 257 ? 9.944 9.697 -27.786 1.00 51.41 257 ARG A CA 1
ATOM 2026 C C . ARG A 1 257 ? 8.618 9.017 -28.173 1.00 51.41 257 ARG A C 1
ATOM 2028 O O . ARG A 1 257 ? 7.960 9.451 -29.109 1.00 51.41 257 ARG A O 1
ATOM 2035 N N . TYR A 1 258 ? 8.328 7.865 -27.573 1.00 49.66 258 TYR A N 1
ATOM 2036 C CA . TYR A 1 258 ? 7.103 7.095 -27.779 1.00 49.66 258 TYR A CA 1
ATOM 2037 C C . TYR A 1 258 ? 6.112 7.262 -26.616 1.00 49.66 258 TYR A C 1
ATOM 2039 O O . TYR A 1 258 ? 5.170 6.469 -26.526 1.00 49.66 258 TYR A O 1
ATOM 2047 N N . PHE A 1 259 ? 6.381 8.214 -25.715 1.00 47.12 259 PHE A N 1
ATOM 2048 C CA . PHE A 1 259 ? 5.407 8.762 -24.780 1.00 47.12 259 PHE A CA 1
ATOM 2049 C C . PHE A 1 259 ? 4.411 9.647 -25.535 1.00 47.12 259 PHE A C 1
ATOM 2051 O O . PHE A 1 259 ? 4.858 10.354 -26.468 1.00 47.12 259 PHE A O 1
#

Secondary structure (DSSP, 8-state):
-------------S-----HHHHHHHHHHHHHTT------SS-HHHHHHHHHHTT----HHHHHHHHHHHTT--EEEEE--TTSSHHHHHHHTT--EEEHHHHTTS-HHHHHHHHHHTTTS-EEEEEET-S--EEEETTEEEEHHHHHHHHHHTSSS-EEEEESS-HHHHHHHH-HHHHHHHHHSEEEEE------PPTTPPP-HHHHHHHHTT----THHHH-TTB-SSS-SBTT----------TT------S-TT-

Sequence (259 aa):
MDTEKKDNNGAVRMGDAIGTTDAIAQLNALADASAPADEPLYDLEKVTRSMARRGFRFTPQTFELARKYCQGKGGFTLRGDVGVGKSFFFYALDIPALSLELAKSKSLDELDFALDSWRDHDIVIDDVGRGDETIVSYGTRCELLPYVLEKRMEACGETFMTTNLTVDELMKRYGTRIVDRMTLAGKMYTLEGASQRRPGGRRLVGWYEEFFKGRVWPVCARLCRYWDGEGRRCLKGVKHEPRTGGRDGYEEVPLCRYF

Radius of gyration: 21.74 Å; chains: 1; bounding box: 67×46×79 Å

Foldseek 3Di:
DDDDDDDPPPPDDPDDDPDLVNVLVVLVVVLVVDDDFDDFQADLVLQVVQLVLVVDDDDPVLSVVSSVVRRVSFAEEEEEDPQLCRVVSCVSSVAFEAELVVCQVPAPVLVVVLLVLCQAEEHEHEAPPDPQSWHQDPNDIDRNLVVSLVSNVNGNYAYYYYYHDGLVSVCVVPNPVSSSSNSNSHRYDYRDDDRPDDVVDDDVVVSNVVSSVSFQLDPCLSNQPQRSSVVRAGVVRFDQHTPRVDPDDDDDDGSPPRD

pLDDT: mean 74.76, std 18.84, range [30.52, 95.81]